Protein AF-A0A1I5TNF5-F1 (afdb_monomer_lite)

Secondary structure (DSSP, 8-state):
-EEEEEESTTTTTTTS-TT-SHHHHHHHHHHHHHS--EEEEE-S--HHHHHHHHHHHGGGGGG-SEEEEE-STTTT---S-GGGGT-TT--STTTTSSTTHHHHHHH--S---HHHHHHHHHHHHHHTTSS----HHHHHHHHHHHHHHHHHHHHHHHHS--HHHHHHHHHHHHHHHHHGGGGGGEEEEPPPP-SSHHHHHHHHHHHHHHHHHHHHTT-EEE-HHHHHHTTHHHHB-TTSSSB-HHHHHHHHHHHHHHEEEEE-TTT--EEEEE----------

InterPro domains:
  IPR036514 SGNH hydrolase superfamily [G3DSA:3.40.50.1110] (1-260)

Organism: NCBI:txid1079859

Radius of gyration: 19.42 Å; chains: 1; bounding box: 49×53×61 Å

Structure (mmCIF, N/CA/C/O backbone):
data_AF-A0A1I5TNF5-F1
#
_entry.id   AF-A0A1I5TNF5-F1
#
loop_
_atom_site.group_PDB
_atom_site.id
_atom_site.type_symbol
_atom_site.label_atom_id
_atom_site.label_alt_id
_atom_site.label_comp_id
_atom_site.label_asym_id
_atom_site.label_entity_id
_atom_site.label_seq_id
_atom_site.pdbx_PDB_ins_code
_atom_site.Cartn_x
_atom_site.Cartn_y
_atom_site.Cartn_z
_atom_site.occupancy
_atom_site.B_iso_or_equiv
_atom_site.auth_seq_id
_atom_site.auth_comp_id
_atom_site.auth_asym_id
_atom_site.auth_atom_id
_atom_site.pdbx_PDB_model_num
ATOM 1 N N . MET A 1 1 ? -18.543 -0.561 13.144 1.00 88.56 1 MET A N 1
ATOM 2 C CA . MET A 1 1 ? -17.094 -0.428 12.873 1.00 88.56 1 MET A CA 1
ATOM 3 C C . MET A 1 1 ? -16.834 0.520 11.709 1.00 88.56 1 MET A C 1
ATOM 5 O O . MET A 1 1 ? -17.628 0.542 10.772 1.00 88.56 1 MET A O 1
ATOM 9 N N . LYS A 1 2 ? -15.741 1.289 11.742 1.00 94.06 2 LYS A N 1
ATOM 10 C CA . LYS A 1 2 ? -15.316 2.193 10.671 1.00 94.06 2 LYS A CA 1
ATOM 11 C C . LYS A 1 2 ? -13.879 1.907 10.226 1.00 94.06 2 LYS A C 1
ATOM 13 O O . LYS A 1 2 ? -12.949 2.005 11.020 1.00 94.06 2 LYS A O 1
ATOM 18 N N . ILE A 1 3 ? -13.688 1.620 8.942 1.00 95.50 3 ILE A N 1
ATOM 19 C CA . ILE A 1 3 ? -12.388 1.300 8.343 1.00 95.50 3 ILE A CA 1
ATOM 20 C C . ILE A 1 3 ? -11.989 2.405 7.364 1.00 95.50 3 ILE A C 1
ATOM 22 O O . ILE A 1 3 ? -12.790 2.813 6.524 1.00 95.50 3 ILE A O 1
ATOM 26 N N . LEU A 1 4 ? -10.747 2.875 7.453 1.00 97.19 4 LEU A N 1
ATOM 27 C CA . LEU A 1 4 ? -10.123 3.743 6.456 1.00 97.19 4 LEU A CA 1
ATOM 28 C C . LEU A 1 4 ? -9.215 2.901 5.565 1.00 97.19 4 LEU A C 1
ATOM 30 O O . LEU A 1 4 ? -8.349 2.185 6.063 1.00 97.19 4 LEU A O 1
ATOM 34 N N . VAL A 1 5 ? -9.372 3.008 4.250 1.00 97.56 5 VAL A N 1
ATOM 35 C CA . VAL A 1 5 ? -8.517 2.301 3.290 1.00 97.56 5 VAL A CA 1
ATOM 36 C C . VAL A 1 5 ? -7.853 3.330 2.399 1.00 97.56 5 VAL A C 1
ATOM 38 O O . VAL A 1 5 ? -8.537 3.983 1.622 1.00 97.56 5 VAL A O 1
ATOM 41 N N . ILE A 1 6 ? -6.530 3.459 2.476 1.00 96.75 6 ILE A N 1
ATOM 42 C CA . ILE A 1 6 ? -5.760 4.309 1.564 1.00 96.75 6 ILE A CA 1
ATOM 43 C C . ILE A 1 6 ? -4.822 3.413 0.768 1.00 96.75 6 ILE A C 1
ATOM 45 O O . ILE A 1 6 ? -3.946 2.748 1.327 1.00 96.75 6 ILE A O 1
ATOM 49 N N . GLY A 1 7 ? -4.992 3.372 -0.549 1.00 94.38 7 GLY A N 1
ATOM 50 C CA . GLY A 1 7 ? -4.094 2.562 -1.355 1.00 94.38 7 GLY A CA 1
ATOM 51 C C . GLY A 1 7 ? -4.311 2.587 -2.854 1.00 94.38 7 GLY A C 1
ATOM 52 O O . GLY A 1 7 ? -5.092 3.370 -3.383 1.00 94.38 7 GLY A O 1
ATOM 53 N N . GLY A 1 8 ? -3.572 1.728 -3.545 1.00 88.94 8 GLY A N 1
ATOM 54 C CA . GLY A 1 8 ? -3.600 1.590 -4.994 1.00 88.94 8 GLY A CA 1
ATOM 55 C C . GLY A 1 8 ? -4.731 0.701 -5.514 1.00 88.94 8 GLY A C 1
ATOM 56 O O . GLY A 1 8 ? -5.698 0.375 -4.824 1.00 88.94 8 GLY A O 1
ATOM 57 N N . CYS A 1 9 ? -4.586 0.283 -6.771 1.00 88.25 9 CYS A N 1
ATOM 58 C CA . CYS A 1 9 ? -5.570 -0.509 -7.511 1.00 88.25 9 CYS A CA 1
ATOM 59 C C . CYS A 1 9 ? -5.933 -1.859 -6.872 1.00 88.25 9 CYS A C 1
ATOM 61 O O . CYS A 1 9 ? -7.050 -2.354 -7.021 1.00 88.25 9 CYS A O 1
ATOM 63 N N . HIS A 1 10 ? -5.019 -2.457 -6.113 1.00 92.62 10 HIS A N 1
ATOM 64 C CA . HIS A 1 10 ? -5.285 -3.714 -5.419 1.00 92.62 10 HIS A CA 1
ATOM 65 C C . HIS A 1 10 ? -6.226 -3.548 -4.220 1.00 92.62 10 HIS A C 1
ATOM 67 O O . HIS A 1 10 ? -6.939 -4.490 -3.883 1.00 92.62 10 HIS A O 1
ATOM 73 N N . SER A 1 11 ? -6.271 -2.381 -3.576 1.00 93.00 11 SER A N 1
ATOM 74 C CA . SER A 1 11 ? -7.125 -2.175 -2.397 1.00 93.00 11 SER A CA 1
ATOM 75 C C . SER A 1 11 ? -8.618 -2.258 -2.717 1.00 93.00 11 SER A C 1
ATOM 77 O O . SER A 1 11 ? -9.387 -2.738 -1.887 1.00 93.00 11 SER A O 1
ATOM 79 N N . TYR A 1 12 ? -9.029 -1.876 -3.931 1.00 89.75 12 TYR A N 1
ATOM 80 C CA . TYR A 1 12 ? -10.411 -2.050 -4.395 1.00 89.75 12 TYR A CA 1
ATOM 81 C C . TYR A 1 12 ? -10.636 -3.323 -5.228 1.00 89.75 12 TYR A C 1
ATOM 83 O O . TYR A 1 12 ? -11.764 -3.592 -5.629 1.00 89.75 12 TYR A O 1
ATOM 91 N N . GLY A 1 13 ? -9.596 -4.132 -5.464 1.00 90.88 13 GLY A N 1
ATOM 92 C CA . GLY A 1 13 ? -9.705 -5.381 -6.223 1.00 90.88 13 GLY A CA 1
ATOM 93 C C . GLY A 1 13 ? -9.843 -5.180 -7.734 1.00 90.88 13 GLY A C 1
ATOM 94 O O . GLY A 1 13 ? -10.712 -5.787 -8.354 1.00 90.88 13 GLY A O 1
ATOM 95 N N . TYR A 1 14 ? -9.002 -4.335 -8.339 1.00 88.12 14 TYR A N 1
ATOM 96 C CA . TYR A 1 14 ? -8.975 -4.160 -9.795 1.00 88.12 14 TYR A CA 1
ATOM 97 C C . TYR A 1 14 ? -8.858 -5.494 -10.555 1.00 88.12 14 TYR A C 1
ATOM 99 O O . TYR A 1 14 ? -7.992 -6.318 -10.256 1.00 88.12 14 TYR A O 1
ATOM 107 N N . GLY A 1 15 ? -9.695 -5.671 -11.583 1.00 85.62 15 GLY A N 1
ATOM 108 C CA . GLY A 1 15 ? -9.616 -6.801 -12.515 1.00 85.62 15 GLY A CA 1
ATOM 109 C C . GLY A 1 15 ? -10.083 -8.149 -11.954 1.00 85.62 15 GLY A C 1
ATOM 110 O O . GLY A 1 15 ? -9.835 -9.181 -12.577 1.00 85.62 15 GLY A O 1
ATOM 111 N N . ILE A 1 16 ? -10.752 -8.168 -10.796 1.00 89.56 16 ILE A N 1
ATOM 112 C CA . ILE A 1 16 ? -11.348 -9.373 -10.201 1.00 89.56 16 ILE A CA 1
ATOM 113 C C . ILE A 1 16 ? -12.812 -9.139 -9.822 1.00 89.56 16 ILE A C 1
ATOM 115 O O . ILE A 1 16 ? -13.266 -8.003 -9.713 1.00 89.56 16 ILE A O 1
ATOM 119 N N . ALA A 1 17 ? -13.562 -10.226 -9.634 1.00 90.06 17 ALA A N 1
ATOM 120 C CA . ALA A 1 17 ? -14.979 -10.138 -9.300 1.00 90.06 17 ALA A CA 1
ATOM 121 C C . ALA A 1 17 ? -15.209 -9.476 -7.929 1.00 90.06 17 ALA A C 1
ATOM 123 O O . ALA A 1 17 ? -14.408 -9.631 -6.998 1.00 90.06 17 ALA A O 1
ATOM 124 N N . ALA A 1 18 ? -16.343 -8.786 -7.791 1.00 89.31 18 ALA A N 1
ATOM 125 C CA . ALA A 1 18 ? -16.763 -8.187 -6.529 1.00 89.31 18 ALA A CA 1
ATOM 126 C C . ALA A 1 18 ? -16.805 -9.228 -5.392 1.00 89.31 18 ALA A C 1
ATOM 128 O O . ALA A 1 18 ? -17.125 -10.401 -5.588 1.00 89.31 18 ALA A O 1
ATOM 129 N N . GLY A 1 19 ? -16.422 -8.803 -4.191 1.00 91.00 19 GLY A N 1
ATOM 130 C CA . GLY A 1 19 ? -16.261 -9.654 -3.011 1.00 91.00 19 GLY A CA 1
ATOM 131 C C . GLY A 1 19 ? -14.960 -10.465 -2.977 1.00 91.00 19 GLY A C 1
ATOM 132 O O . GLY A 1 19 ? -14.669 -11.102 -1.962 1.00 91.00 19 GLY A O 1
ATOM 133 N N . GLN A 1 20 ? -14.155 -10.473 -4.048 1.00 94.12 20 GLN A N 1
ATOM 134 C CA . GLN A 1 20 ? -12.921 -11.265 -4.091 1.00 94.12 20 GLN A CA 1
ATOM 135 C C . GLN A 1 20 ? -11.663 -10.492 -3.681 1.00 94.12 20 GLN A C 1
ATOM 137 O O . GLN A 1 20 ? -10.646 -11.140 -3.408 1.00 94.12 20 GLN A O 1
ATOM 142 N N . GLY A 1 21 ? -11.723 -9.158 -3.609 1.00 95.44 21 GLY A N 1
ATOM 143 C CA . GLY A 1 21 ? -10.612 -8.316 -3.160 1.00 95.44 21 GLY A CA 1
ATOM 144 C C . GLY A 1 21 ? -10.256 -8.569 -1.698 1.00 95.44 21 GLY A C 1
ATOM 145 O O . GLY A 1 21 ? -11.122 -8.890 -0.888 1.00 95.44 21 GLY A O 1
ATOM 146 N N . PHE A 1 22 ? -8.978 -8.425 -1.339 1.00 97.06 22 PHE A N 1
ATOM 147 C CA . PHE A 1 22 ? -8.525 -8.744 0.022 1.00 97.06 22 PHE A CA 1
ATOM 148 C C . PHE A 1 22 ? -9.236 -7.866 1.063 1.00 97.06 22 PHE A C 1
ATOM 150 O O . PHE A 1 22 ? -9.721 -8.394 2.055 1.00 97.06 22 PHE A O 1
ATOM 157 N N . VAL A 1 23 ? -9.402 -6.564 0.791 1.00 96.88 23 VAL A N 1
ATOM 158 C CA . VAL A 1 23 ? -10.144 -5.650 1.674 1.00 96.88 23 VAL A CA 1
ATOM 159 C C . VAL A 1 23 ? -11.610 -6.058 1.785 1.00 96.88 23 VAL A C 1
ATOM 161 O O . VAL A 1 23 ? -12.126 -6.152 2.887 1.00 96.88 23 VAL A O 1
ATOM 164 N N . GLN A 1 24 ? -12.271 -6.366 0.667 1.00 95.56 24 GLN A N 1
ATOM 165 C CA . GLN A 1 24 ? -13.675 -6.801 0.671 1.00 95.56 24 GLN A CA 1
A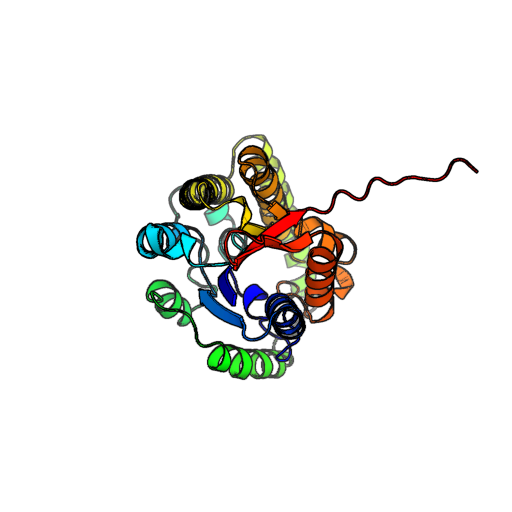TOM 166 C C . GLN A 1 24 ? -13.859 -8.088 1.485 1.00 95.56 24 GLN A C 1
ATOM 168 O O . GLN A 1 24 ? -14.828 -8.227 2.219 1.00 95.56 24 GLN A O 1
ATOM 173 N N . ARG A 1 25 ? -12.899 -9.020 1.417 1.00 96.75 25 ARG A N 1
ATOM 174 C CA . ARG A 1 25 ? -12.907 -10.237 2.240 1.00 96.75 25 ARG A CA 1
ATOM 175 C C . ARG A 1 25 ? -12.725 -9.940 3.729 1.00 96.75 25 ARG A C 1
ATOM 177 O O . ARG A 1 25 ? -13.407 -10.572 4.528 1.00 96.75 25 ARG A O 1
ATOM 184 N N . ILE A 1 26 ? -11.843 -9.001 4.088 1.00 95.69 26 ILE A N 1
ATOM 185 C CA . ILE A 1 26 ? -11.674 -8.531 5.475 1.00 95.69 26 ILE A CA 1
ATOM 186 C C . ILE A 1 26 ? -12.990 -7.932 5.974 1.00 95.69 26 ILE A C 1
ATOM 188 O O . ILE A 1 26 ? -13.496 -8.360 7.002 1.00 95.69 26 ILE A O 1
ATOM 192 N N . VAL A 1 27 ? -13.577 -7.008 5.211 1.00 94.75 27 VAL A N 1
ATOM 193 C CA . VAL A 1 27 ? -14.845 -6.343 5.548 1.00 94.75 27 VAL A CA 1
ATOM 194 C C . VAL A 1 27 ? -15.949 -7.374 5.750 1.00 94.75 27 VAL A C 1
ATOM 196 O O . VAL A 1 27 ? -16.508 -7.438 6.834 1.00 94.75 27 VAL A O 1
ATOM 199 N N . ASN A 1 28 ? -16.168 -8.273 4.787 1.00 94.94 28 ASN A N 1
ATOM 200 C CA . ASN A 1 28 ? -17.185 -9.323 4.894 1.00 94.94 28 ASN A CA 1
ATOM 201 C C . ASN A 1 28 ? -16.967 -10.257 6.099 1.00 94.94 28 ASN A C 1
ATOM 203 O O . ASN A 1 28 ? -17.917 -10.858 6.598 1.00 94.94 28 ASN A O 1
ATOM 207 N N . ARG A 1 29 ? -15.713 -10.466 6.523 1.00 94.19 29 ARG A N 1
ATOM 208 C CA . ARG A 1 29 ? -15.392 -11.278 7.703 1.00 94.19 29 ARG A CA 1
ATOM 209 C C . ARG A 1 29 ? -15.741 -10.527 8.983 1.00 94.19 29 ARG A C 1
ATOM 211 O O . ARG A 1 29 ? -16.450 -11.090 9.809 1.00 94.19 29 ARG A O 1
ATOM 218 N N . LEU A 1 30 ? -15.297 -9.278 9.096 1.00 92.00 30 LEU A N 1
ATOM 219 C CA . LEU A 1 30 ? -15.567 -8.413 10.242 1.00 92.00 30 LEU A CA 1
ATOM 220 C C . LEU A 1 30 ? -17.061 -8.102 10.370 1.00 92.00 30 LEU A C 1
ATOM 222 O O . LEU A 1 30 ? -17.575 -8.069 11.480 1.00 92.00 30 LEU A O 1
ATOM 226 N N . GLU A 1 31 ? -17.785 -7.970 9.257 1.00 93.38 31 GLU A N 1
ATOM 227 C CA . GLU A 1 31 ? -19.234 -7.761 9.280 1.00 93.38 31 GLU A CA 1
ATOM 228 C C . GLU A 1 31 ? -19.991 -8.921 9.919 1.00 93.38 31 GLU A C 1
ATOM 230 O O . GLU A 1 31 ? -20.953 -8.726 10.659 1.00 93.38 31 GLU A O 1
ATOM 235 N N . LYS A 1 32 ? -19.532 -10.147 9.656 1.00 93.00 32 LYS A N 1
ATOM 236 C CA . LYS A 1 32 ? -20.115 -11.354 10.248 1.00 93.00 32 LYS A CA 1
ATOM 237 C C . LYS A 1 32 ? -19.818 -11.488 11.738 1.00 93.00 32 LYS A C 1
ATOM 239 O O . LYS A 1 32 ? -20.576 -12.163 12.421 1.00 93.00 32 LYS A O 1
ATOM 244 N N . GLU A 1 33 ? -18.717 -10.914 12.216 1.00 90.31 33 GLU A N 1
ATOM 245 C CA . GLU A 1 33 ? -18.279 -11.043 13.612 1.00 90.31 33 GLU A CA 1
ATOM 246 C C . GLU A 1 33 ? -18.758 -9.896 14.499 1.00 90.31 33 GLU A C 1
ATOM 248 O O . GLU A 1 33 ? -19.190 -10.140 15.620 1.00 90.31 33 GLU A O 1
ATOM 253 N N . TYR A 1 34 ? -18.726 -8.664 13.990 1.00 88.50 34 TYR A N 1
ATOM 254 C CA . TYR A 1 34 ? -18.940 -7.441 14.773 1.00 88.50 34 TYR A CA 1
ATOM 255 C C . TYR A 1 34 ? -20.121 -6.597 14.259 1.00 88.50 34 TYR A C 1
ATOM 257 O O . TYR A 1 34 ? -20.355 -5.486 14.734 1.00 88.50 34 TYR A O 1
ATOM 265 N N . GLY A 1 35 ? -20.875 -7.085 13.268 1.00 89.69 35 GLY A N 1
ATOM 266 C CA . GLY A 1 35 ? -22.001 -6.360 12.679 1.00 89.69 35 GLY A CA 1
ATOM 267 C C . GLY A 1 35 ? -21.566 -5.277 11.687 1.00 89.69 35 GLY A C 1
ATOM 268 O O . GLY A 1 35 ? -20.568 -5.409 10.998 1.00 89.69 35 GLY A O 1
ATOM 269 N N . MET A 1 36 ? -22.325 -4.189 11.556 1.00 92.56 36 MET A N 1
ATOM 270 C CA . MET A 1 36 ? -22.146 -3.229 10.454 1.00 92.56 36 MET A CA 1
ATOM 271 C C . MET A 1 36 ? -20.725 -2.620 10.372 1.00 92.56 36 MET A C 1
ATOM 273 O O . MET A 1 36 ? -20.256 -1.951 11.305 1.00 92.56 36 MET A O 1
ATOM 277 N N . VAL A 1 37 ? -20.076 -2.762 9.208 1.00 92.75 37 VAL A N 1
ATOM 278 C CA . VAL A 1 37 ? -18.770 -2.163 8.889 1.00 92.75 37 VAL A CA 1
ATOM 279 C C . VAL A 1 37 ? -18.942 -1.078 7.826 1.00 92.75 37 VAL A C 1
ATOM 281 O O . VAL A 1 37 ? -19.365 -1.330 6.705 1.00 92.75 37 VAL A O 1
ATOM 284 N N . LYS A 1 38 ? -18.566 0.158 8.156 1.00 94.25 38 LYS A N 1
ATOM 285 C CA . LYS A 1 38 ? -18.467 1.262 7.198 1.00 94.25 38 LYS A CA 1
ATOM 286 C C . LYS A 1 38 ? -17.029 1.399 6.721 1.00 94.25 38 LYS A C 1
ATOM 288 O O . LYS A 1 38 ? -16.118 1.454 7.544 1.00 94.25 38 LYS A O 1
ATOM 293 N N . VAL A 1 39 ? -16.825 1.531 5.415 1.00 94.75 39 VAL A N 1
ATOM 294 C CA . VAL A 1 39 ? -15.488 1.672 4.831 1.00 94.75 39 VAL A CA 1
ATOM 295 C C . VAL A 1 39 ? -15.392 2.971 4.044 1.00 94.75 39 VAL A C 1
ATOM 297 O O . VAL A 1 39 ? -16.171 3.196 3.121 1.00 94.75 39 VAL A O 1
ATOM 300 N N . ASP A 1 40 ? -14.418 3.806 4.393 1.00 95.62 40 ASP A N 1
ATOM 301 C CA . ASP A 1 40 ? -14.0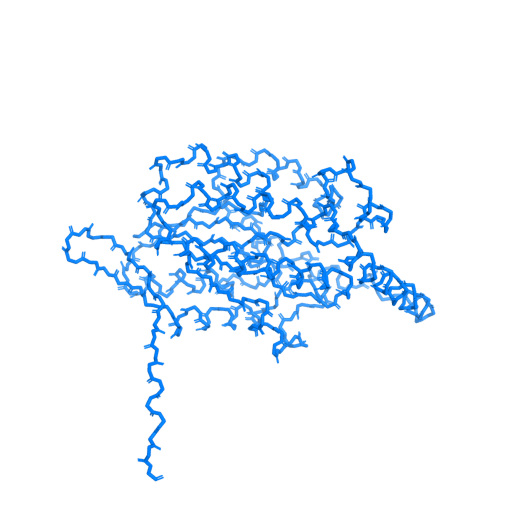67 5.002 3.634 1.00 95.62 40 ASP A CA 1
ATOM 302 C C . ASP A 1 40 ? -12.846 4.670 2.754 1.00 95.62 40 ASP A C 1
ATOM 304 O O . ASP A 1 40 ? -11.717 4.549 3.242 1.00 95.62 40 ASP A O 1
ATOM 308 N N . TYR A 1 41 ? -13.078 4.479 1.452 1.00 94.00 41 TYR A N 1
ATOM 309 C CA . TYR A 1 41 ? -12.036 4.156 0.474 1.00 94.00 41 TYR A CA 1
ATOM 310 C C . TYR A 1 41 ? -11.403 5.416 -0.116 1.00 94.00 41 TYR A C 1
ATOM 312 O O . TYR A 1 41 ? -12.084 6.222 -0.728 1.00 94.00 41 TYR A O 1
ATOM 320 N N . TYR A 1 42 ? -10.088 5.549 -0.028 1.00 93.75 42 TYR A N 1
ATOM 321 C CA . TYR A 1 42 ? -9.289 6.509 -0.785 1.00 93.75 42 TYR A CA 1
ATOM 322 C C . TYR A 1 42 ? -8.379 5.722 -1.721 1.00 93.75 42 TYR A C 1
ATOM 324 O O . TYR A 1 42 ? -7.229 5.411 -1.402 1.00 93.75 42 TYR A O 1
ATOM 332 N N . THR A 1 43 ? -8.957 5.290 -2.843 1.00 89.12 43 THR A N 1
ATOM 333 C CA . THR A 1 43 ? -8.303 4.407 -3.812 1.00 89.12 43 THR A CA 1
ATOM 334 C C . THR A 1 43 ? -8.801 4.687 -5.236 1.00 89.12 43 THR A C 1
ATOM 336 O O . THR A 1 43 ? -10.016 4.844 -5.398 1.00 89.12 43 THR A O 1
ATOM 339 N N . PRO A 1 44 ? -7.932 4.624 -6.266 1.00 86.25 44 PRO A N 1
ATOM 340 C CA . PRO A 1 44 ? -6.471 4.500 -6.179 1.00 86.25 44 PRO A CA 1
ATOM 341 C C . PRO A 1 44 ? -5.808 5.811 -5.708 1.00 86.25 44 PRO A C 1
ATOM 343 O O . PRO A 1 44 ? -6.233 6.890 -6.095 1.00 86.25 44 PRO A O 1
ATOM 346 N N . PHE A 1 45 ? -4.749 5.726 -4.899 1.00 86.75 45 PHE A N 1
ATOM 347 C CA . PHE A 1 45 ? -4.089 6.892 -4.295 1.00 86.75 45 PHE A CA 1
ATOM 348 C C . PHE A 1 45 ? -2.560 6.847 -4.411 1.00 86.75 45 PHE A C 1
ATOM 350 O O . PHE A 1 45 ? -1.950 5.776 -4.360 1.00 86.75 45 PHE A O 1
ATOM 357 N N . LYS A 1 46 ? -1.944 8.031 -4.538 1.00 89.50 46 LYS A N 1
ATOM 358 C CA . LYS A 1 46 ? -0.484 8.238 -4.574 1.00 89.50 46 LYS A CA 1
ATOM 359 C C . LYS A 1 46 ? 0.055 8.591 -3.185 1.00 89.50 46 LYS A C 1
ATOM 361 O O . LYS A 1 46 ? -0.667 9.133 -2.341 1.00 89.50 46 LYS A O 1
ATOM 366 N N . MET A 1 47 ? 1.341 8.343 -2.946 1.00 92.50 47 MET A N 1
ATOM 367 C CA . MET A 1 47 ? 1.967 8.608 -1.643 1.00 92.50 47 MET A CA 1
ATOM 368 C C . MET A 1 47 ? 1.958 10.096 -1.278 1.00 92.50 47 MET A C 1
ATOM 370 O O . MET A 1 47 ? 1.531 10.440 -0.180 1.00 92.50 47 MET A O 1
ATOM 374 N N . ALA A 1 48 ? 2.339 10.986 -2.201 1.00 90.25 48 ALA A N 1
ATOM 375 C CA . ALA A 1 48 ? 2.331 12.431 -1.941 1.00 90.25 48 ALA A CA 1
ATOM 376 C C . ALA A 1 48 ? 0.936 12.937 -1.555 1.00 90.25 48 ALA A C 1
ATOM 378 O O . ALA A 1 48 ? 0.780 13.703 -0.606 1.00 90.25 48 ALA A O 1
ATOM 379 N N . LYS A 1 49 ? -0.099 12.444 -2.238 1.00 90.06 49 LYS A N 1
ATOM 380 C CA . LYS A 1 49 ? -1.476 12.808 -1.922 1.00 90.06 49 LYS A CA 1
ATOM 381 C C . LYS A 1 49 ? -1.949 12.225 -0.592 1.00 90.06 49 LYS A C 1
ATOM 383 O O . LYS A 1 49 ? -2.721 12.862 0.115 1.00 90.06 49 LYS A O 1
ATOM 388 N N . THR A 1 50 ? -1.447 11.052 -0.210 1.00 93.69 50 THR A N 1
ATOM 389 C CA . THR A 1 50 ? -1.721 10.470 1.112 1.00 93.69 50 THR A CA 1
ATOM 390 C C . THR A 1 50 ? -1.239 11.390 2.235 1.00 93.69 50 THR A C 1
ATOM 392 O O . THR A 1 50 ? -1.954 11.559 3.217 1.00 93.69 50 THR A O 1
ATOM 395 N N . VAL A 1 51 ? -0.078 12.040 2.078 1.00 93.50 51 VAL A N 1
ATOM 396 C CA . VAL A 1 51 ? 0.410 13.038 3.049 1.00 93.50 51 VAL A CA 1
ATOM 397 C C . VAL A 1 51 ? -0.596 14.184 3.203 1.00 93.50 51 VAL A C 1
ATOM 399 O O . VAL A 1 51 ? -0.956 14.542 4.322 1.00 93.50 51 VAL A O 1
ATOM 402 N N . LEU A 1 52 ? -1.094 14.730 2.089 1.00 92.50 52 LEU A N 1
ATOM 403 C CA . LEU A 1 52 ? -2.081 15.817 2.106 1.00 92.50 52 LEU A CA 1
ATOM 404 C C . LEU A 1 52 ? -3.401 15.378 2.751 1.00 92.50 52 LEU A C 1
ATOM 406 O O . LEU A 1 52 ? -3.902 16.047 3.652 1.00 92.50 52 LEU A O 1
ATOM 410 N N . LEU A 1 53 ? -3.914 14.213 2.354 1.00 93.62 53 LEU A N 1
ATOM 411 C CA . LEU A 1 53 ? -5.144 13.645 2.896 1.00 93.62 53 LEU A CA 1
ATOM 412 C C . LEU A 1 53 ? -5.058 13.435 4.413 1.00 93.62 53 LEU A C 1
ATOM 414 O O . LEU A 1 53 ? -5.998 13.747 5.136 1.00 93.62 53 LEU A O 1
ATOM 418 N N . LEU A 1 54 ? -3.943 12.903 4.915 1.00 94.62 54 LEU A N 1
ATOM 419 C CA . LEU A 1 54 ? -3.784 12.649 6.347 1.00 94.62 54 LEU A CA 1
ATOM 420 C C . LEU A 1 54 ? -3.675 13.938 7.164 1.00 94.62 54 LEU A C 1
ATOM 422 O O . LEU A 1 54 ? -4.155 13.968 8.296 1.00 94.62 54 LEU A O 1
ATOM 426 N N . ASN A 1 55 ? -3.138 15.013 6.584 1.00 91.62 55 ASN A N 1
ATOM 427 C CA . ASN A 1 55 ? -3.188 16.335 7.207 1.00 91.62 55 ASN A CA 1
ATOM 428 C C . ASN A 1 55 ? -4.632 16.847 7.331 1.00 91.62 55 ASN A C 1
ATOM 430 O O . ASN A 1 55 ? -5.006 17.361 8.383 1.00 91.62 55 ASN A O 1
ATOM 434 N N . GLU A 1 56 ? -5.464 16.657 6.303 1.00 91.62 56 GLU A N 1
ATOM 435 C CA . GLU A 1 56 ? -6.888 17.028 6.339 1.00 91.62 56 GLU A CA 1
ATOM 436 C C . GLU A 1 56 ? -7.707 16.147 7.296 1.00 91.62 56 GLU A C 1
ATOM 438 O O . GLU A 1 56 ? -8.645 16.608 7.952 1.00 91.62 56 GLU A O 1
ATOM 443 N N . LEU A 1 57 ? -7.360 14.862 7.389 1.00 91.44 57 LEU A N 1
ATOM 444 C CA . LEU A 1 57 ? -8.057 13.888 8.222 1.00 91.44 57 LEU A CA 1
ATOM 445 C C . LEU A 1 57 ? -7.529 13.809 9.656 1.00 91.44 57 LEU A C 1
ATOM 447 O O . LEU A 1 57 ? -8.088 13.030 10.422 1.00 91.44 57 LEU A O 1
ATOM 451 N N . LYS A 1 58 ? -6.508 14.585 10.038 1.00 87.62 58 LYS A N 1
ATOM 452 C CA . LYS A 1 58 ? -5.715 14.399 11.267 1.00 87.62 58 LYS A CA 1
ATOM 453 C C . LYS A 1 58 ? -6.541 14.009 12.498 1.00 87.62 58 LYS A C 1
ATOM 455 O O . LYS A 1 58 ? -6.358 12.916 13.024 1.00 87.62 58 LYS A O 1
ATOM 460 N N . GLU A 1 59 ? -7.517 14.825 12.892 1.00 88.25 59 GLU A N 1
ATOM 461 C CA . GLU A 1 59 ? -8.370 14.533 14.058 1.00 88.25 59 GLU A CA 1
ATOM 462 C C . GLU A 1 59 ? -9.377 13.399 13.801 1.00 88.25 59 GLU A C 1
ATOM 464 O O . GLU A 1 59 ? -9.695 12.613 14.691 1.00 88.25 59 GLU A O 1
ATOM 469 N N . LYS A 1 60 ? -9.844 13.255 12.556 1.00 91.19 60 LYS A N 1
ATOM 470 C CA . LYS A 1 60 ? -10.784 12.202 12.145 1.00 91.19 60 LYS A CA 1
ATOM 471 C C . LYS A 1 60 ? -10.136 10.818 12.100 1.00 91.19 60 LYS A C 1
ATOM 473 O O . LYS A 1 60 ? -10.871 9.836 12.176 1.00 91.19 60 LYS A O 1
ATOM 478 N N . THR A 1 61 ? -8.806 10.715 11.986 1.00 93.19 61 THR A N 1
ATOM 479 C CA . THR A 1 61 ? -8.101 9.417 11.945 1.00 93.19 61 THR A CA 1
ATOM 480 C C . THR A 1 61 ? -8.372 8.572 13.192 1.00 93.19 61 THR A C 1
ATOM 482 O O . THR A 1 61 ? -8.486 7.354 13.095 1.00 93.19 61 THR A O 1
ATOM 485 N N . ARG A 1 62 ? -8.583 9.217 14.348 1.00 92.06 62 ARG A N 1
ATOM 486 C CA . ARG A 1 62 ? -8.894 8.560 15.628 1.00 92.06 62 ARG A CA 1
ATOM 487 C C . ARG A 1 62 ? -10.243 7.838 15.638 1.00 92.06 62 ARG A C 1
ATOM 489 O O . ARG A 1 62 ? -10.394 6.875 16.387 1.00 92.06 62 ARG A O 1
ATOM 496 N N . ASN A 1 63 ? -11.179 8.276 14.792 1.00 92.50 63 ASN A N 1
ATOM 497 C CA . ASN A 1 63 ? -12.537 7.732 14.691 1.00 92.50 63 ASN A CA 1
ATOM 498 C C . ASN A 1 63 ? -12.618 6.476 13.812 1.00 92.50 63 ASN A C 1
ATOM 500 O O . ASN A 1 63 ? -13.714 5.962 13.588 1.00 92.50 63 ASN A O 1
ATOM 504 N N . TYR A 1 64 ? -11.496 6.030 13.246 1.00 94.31 64 TYR A N 1
ATOM 505 C CA . TYR A 1 64 ? -11.423 4.735 12.590 1.00 94.31 64 TYR A CA 1
ATOM 506 C C . TYR A 1 64 ? -10.968 3.674 13.588 1.00 94.31 64 TYR A C 1
ATOM 508 O O . TYR A 1 64 ? -10.136 3.922 14.465 1.00 94.31 64 TYR A O 1
ATOM 516 N N . ASP A 1 65 ? -11.534 2.490 13.422 1.00 92.75 65 ASP A N 1
ATOM 517 C CA . ASP A 1 65 ? -11.207 1.279 14.167 1.00 92.75 65 ASP A CA 1
ATOM 518 C C . ASP A 1 65 ? -10.030 0.541 13.512 1.00 92.75 65 ASP A C 1
ATOM 520 O O . ASP A 1 65 ? -9.231 -0.105 14.177 1.00 92.75 65 ASP A O 1
ATOM 524 N N . LEU A 1 66 ? -9.891 0.687 12.191 1.00 94.88 66 LEU A N 1
ATOM 525 C CA . LEU A 1 66 ? -8.819 0.097 11.400 1.00 94.88 66 LEU A CA 1
ATOM 526 C C . LEU A 1 66 ? -8.426 1.028 10.255 1.00 94.88 66 LEU A C 1
ATOM 528 O O . LEU A 1 66 ? -9.285 1.579 9.563 1.00 94.88 66 LEU A O 1
ATOM 532 N N . ILE A 1 67 ? -7.124 1.163 10.021 1.00 96.69 67 ILE A N 1
ATOM 533 C CA . ILE A 1 67 ? -6.556 1.894 8.890 1.00 96.69 67 ILE A CA 1
ATOM 534 C C . ILE A 1 67 ? -5.703 0.922 8.070 1.00 96.69 67 ILE A C 1
ATOM 536 O O . ILE A 1 67 ? -4.692 0.414 8.547 1.00 96.69 67 ILE A O 1
ATOM 540 N N . LEU A 1 68 ? -6.095 0.665 6.823 1.00 97.69 68 LEU A N 1
ATOM 541 C CA . LEU A 1 68 ? -5.341 -0.162 5.881 1.00 97.69 68 LEU A CA 1
ATOM 542 C C . LEU A 1 68 ? -4.558 0.733 4.918 1.00 97.69 68 LEU A C 1
ATOM 544 O O . LEU A 1 68 ? -5.157 1.524 4.186 1.00 97.69 68 LEU A O 1
ATOM 548 N N . LEU A 1 69 ? -3.233 0.572 4.880 1.00 98.12 69 LEU A N 1
ATOM 549 C CA . LEU A 1 69 ? -2.351 1.301 3.966 1.00 98.12 69 LEU A CA 1
ATOM 550 C C . LEU A 1 69 ? -1.699 0.355 2.958 1.00 98.12 69 LEU A C 1
ATOM 552 O O . LEU A 1 69 ? -0.931 -0.528 3.334 1.00 98.12 69 LEU A O 1
ATOM 556 N N . GLN A 1 70 ? -1.951 0.579 1.667 1.00 97.00 70 GLN A N 1
ATOM 557 C CA . GLN A 1 70 ? -1.311 -0.154 0.570 1.00 97.00 70 GLN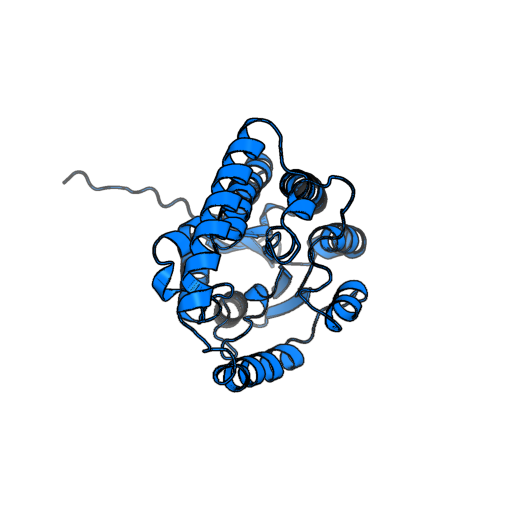 A CA 1
ATOM 558 C C . GLN A 1 70 ? -0.789 0.827 -0.482 1.00 97.00 70 GLN A C 1
ATOM 560 O O . GLN A 1 70 ? -1.493 1.223 -1.404 1.00 97.00 70 GLN A O 1
ATOM 565 N N . LEU A 1 71 ? 0.462 1.254 -0.335 1.00 95.69 71 LEU A N 1
ATOM 566 C CA . LEU A 1 71 ? 1.025 2.387 -1.079 1.00 95.69 71 LEU A CA 1
ATOM 567 C C . LEU A 1 71 ? 2.259 1.984 -1.899 1.00 95.69 71 LEU A C 1
ATOM 569 O O . LEU A 1 71 ? 2.628 0.811 -1.955 1.00 95.69 71 LEU A O 1
ATOM 573 N N . GLY A 1 72 ? 2.867 2.939 -2.607 1.00 92.12 72 GLY A N 1
ATOM 574 C CA . GLY A 1 72 ? 4.157 2.778 -3.293 1.00 92.12 72 GLY A CA 1
ATOM 575 C C . GLY A 1 72 ? 4.113 2.041 -4.634 1.00 92.12 72 GLY A C 1
ATOM 576 O O . GLY A 1 72 ? 5.094 2.043 -5.372 1.00 92.12 72 GLY A O 1
ATOM 577 N N . HIS A 1 73 ? 2.992 1.412 -4.996 1.00 90.44 73 HIS A N 1
ATOM 578 C CA . HIS A 1 73 ? 2.882 0.639 -6.240 1.00 90.44 73 HIS A CA 1
ATOM 579 C C . HIS A 1 73 ? 3.030 1.503 -7.483 1.00 90.44 73 HIS A C 1
ATOM 581 O O . HIS A 1 73 ? 3.620 1.053 -8.467 1.00 90.44 73 HIS A O 1
ATOM 587 N N . PHE A 1 74 ? 2.469 2.710 -7.429 1.00 87.31 74 PHE A N 1
ATOM 588 C CA . PHE A 1 74 ? 2.508 3.662 -8.520 1.00 87.31 74 PHE A CA 1
ATOM 589 C C . PHE A 1 74 ? 3.906 4.254 -8.656 1.00 87.31 74 PHE A C 1
ATOM 591 O O . PHE A 1 74 ? 4.470 4.238 -9.738 1.00 87.31 74 PHE A O 1
ATOM 598 N N . GLU A 1 75 ? 4.511 4.695 -7.560 1.00 88.88 75 GLU A N 1
ATOM 599 C CA . GLU A 1 75 ? 5.832 5.325 -7.537 1.00 88.88 75 GLU A CA 1
ATOM 600 C C . GLU A 1 75 ? 6.938 4.354 -7.987 1.00 88.88 75 GLU A C 1
ATOM 602 O O . GLU A 1 75 ? 7.868 4.731 -8.707 1.00 88.88 75 GLU A O 1
ATOM 607 N N . LEU A 1 76 ? 6.804 3.077 -7.615 1.00 90.31 76 LEU A N 1
ATOM 608 C CA . LEU A 1 76 ? 7.775 2.009 -7.880 1.00 90.31 76 LEU A CA 1
ATOM 609 C C . LEU A 1 76 ? 7.493 1.224 -9.173 1.00 90.31 76 LEU A C 1
ATOM 611 O O . LEU A 1 76 ? 8.076 0.162 -9.394 1.00 90.31 76 LEU A O 1
ATOM 615 N N . LEU A 1 77 ? 6.604 1.720 -10.034 1.00 86.00 77 LEU A N 1
ATOM 616 C CA . LEU A 1 77 ? 6.364 1.160 -11.365 1.00 86.00 77 LEU A CA 1
ATOM 617 C C . LEU A 1 77 ? 7.275 1.830 -12.397 1.00 86.00 77 LEU A C 1
ATOM 619 O O . LEU A 1 77 ? 7.331 3.052 -12.458 1.00 86.00 77 LEU A O 1
ATOM 623 N N . GLN A 1 78 ? 7.928 1.071 -13.271 1.00 80.06 78 GLN A N 1
ATOM 624 C CA . GLN A 1 78 ? 8.662 1.636 -14.401 1.00 80.06 78 GLN A CA 1
ATOM 625 C C . GLN A 1 78 ? 7.783 1.697 -15.656 1.00 80.06 78 GLN A C 1
ATOM 627 O O . GLN A 1 78 ? 7.906 0.860 -16.547 1.00 80.06 78 GLN A O 1
ATOM 632 N N . ALA A 1 79 ? 6.900 2.696 -15.738 1.00 70.69 79 ALA A N 1
ATOM 633 C CA . ALA A 1 79 ? 6.121 2.957 -16.954 1.00 70.69 79 ALA A CA 1
ATOM 634 C C . ALA A 1 79 ? 6.768 4.017 -17.866 1.00 70.69 79 ALA A C 1
ATOM 636 O O . ALA A 1 79 ? 6.502 4.055 -19.068 1.00 70.69 79 ALA A O 1
ATOM 637 N N . ASP A 1 80 ? 7.640 4.854 -17.304 1.00 69.50 80 ASP A N 1
ATOM 638 C CA . ASP A 1 80 ? 8.318 5.930 -18.023 1.00 69.50 80 ASP A CA 1
ATOM 639 C C . ASP A 1 80 ? 9.606 5.458 -18.735 1.00 69.50 80 ASP A C 1
ATOM 641 O O . ASP A 1 80 ? 9.998 4.286 -18.717 1.00 69.50 80 ASP A O 1
ATOM 645 N N . SER A 1 81 ? 10.317 6.389 -19.378 1.00 72.25 81 SER A N 1
ATOM 646 C CA . SER A 1 81 ? 11.625 6.111 -19.987 1.00 72.25 81 SER A CA 1
ATOM 647 C C . SER A 1 81 ? 12.678 5.719 -18.936 1.00 72.25 81 SER A C 1
ATOM 649 O O . SER A 1 81 ? 12.654 6.201 -17.811 1.00 72.25 81 SER A O 1
ATOM 651 N N . PHE A 1 82 ? 13.677 4.905 -19.287 1.00 74.50 82 PHE A N 1
ATOM 652 C CA . PHE A 1 82 ? 14.733 4.530 -18.329 1.00 74.50 82 PHE A CA 1
ATOM 653 C C . PHE A 1 82 ? 15.489 5.746 -17.756 1.00 74.50 82 PHE A C 1
ATOM 655 O O . PHE A 1 82 ? 15.892 5.744 -16.599 1.00 74.50 82 PHE A O 1
ATOM 662 N N . LYS A 1 83 ? 15.626 6.828 -18.534 1.00 75.88 83 LYS A N 1
ATOM 663 C CA . LYS A 1 83 ? 16.279 8.070 -18.089 1.00 75.88 83 LYS A CA 1
ATOM 664 C C . LYS A 1 83 ? 15.558 8.726 -16.906 1.00 75.88 83 LYS A C 1
ATOM 666 O O . LYS A 1 83 ? 16.215 9.313 -16.051 1.00 75.88 83 LYS A O 1
ATOM 671 N N . SER A 1 84 ? 14.233 8.599 -16.813 1.00 74.88 84 SER A N 1
ATOM 672 C CA . SER A 1 84 ? 13.469 9.188 -15.705 1.00 74.88 84 SER A CA 1
ATOM 673 C C . SER A 1 84 ? 13.637 8.442 -14.381 1.00 74.88 84 SER A C 1
ATOM 675 O O . SER A 1 84 ? 13.175 8.936 -13.360 1.00 74.88 84 SER A O 1
ATOM 677 N N . LEU A 1 85 ? 14.282 7.270 -14.370 1.00 71.44 85 LEU A N 1
ATOM 678 C CA . LEU A 1 85 ? 14.657 6.588 -13.126 1.00 71.44 85 LEU A CA 1
ATOM 679 C C . LEU A 1 85 ? 15.818 7.265 -12.408 1.00 71.44 85 LEU A C 1
ATOM 681 O O . LEU A 1 85 ? 15.944 7.131 -11.197 1.00 71.44 85 LEU A O 1
ATOM 685 N N . ILE A 1 86 ? 16.663 7.961 -13.167 1.00 74.50 86 ILE A N 1
ATOM 686 C CA . ILE A 1 86 ? 17.919 8.547 -12.690 1.00 74.50 86 ILE A CA 1
ATOM 687 C C . ILE A 1 86 ? 17.799 10.079 -12.629 1.00 74.50 86 ILE A C 1
ATOM 689 O O . ILE A 1 86 ? 18.495 10.736 -11.862 1.00 74.50 86 ILE A O 1
ATOM 693 N N . ALA A 1 87 ? 16.885 10.669 -13.405 1.00 70.25 87 ALA A N 1
ATOM 694 C CA . ALA A 1 87 ? 16.633 12.104 -13.380 1.00 70.25 87 ALA A CA 1
ATOM 695 C C . ALA A 1 87 ? 15.969 12.536 -12.057 1.00 70.25 87 ALA A C 1
ATOM 697 O O . ALA A 1 87 ? 14.787 12.292 -11.831 1.00 70.25 87 ALA A O 1
ATOM 698 N N . SER A 1 88 ? 16.720 13.247 -11.215 1.00 58.16 88 SER A N 1
ATOM 699 C CA . SER A 1 88 ? 16.297 13.723 -9.886 1.00 58.16 88 SER A CA 1
ATOM 700 C C . SER A 1 88 ? 15.214 14.811 -9.889 1.00 58.16 88 SER A C 1
ATOM 702 O O . SER A 1 88 ? 14.666 15.133 -8.837 1.00 58.16 88 SER A O 1
ATOM 704 N N . LYS A 1 89 ? 14.900 15.399 -11.052 1.00 58.84 89 LYS A N 1
ATOM 705 C CA . LYS A 1 89 ? 13.967 16.534 -11.162 1.00 58.84 89 LYS A CA 1
ATOM 706 C C . LYS A 1 89 ? 12.496 16.137 -11.303 1.00 58.84 89 LYS A C 1
ATOM 708 O O . LYS A 1 89 ? 11.636 16.957 -10.997 1.00 58.84 89 LYS A O 1
ATOM 713 N N . ASN A 1 90 ? 12.188 14.910 -11.724 1.00 56.50 90 ASN A N 1
ATOM 714 C CA . ASN A 1 90 ? 10.798 14.464 -11.812 1.00 56.50 90 ASN A CA 1
ATOM 715 C C . ASN A 1 90 ? 10.368 13.908 -10.459 1.00 56.50 90 ASN A C 1
ATOM 717 O O . ASN A 1 90 ? 10.783 12.820 -10.088 1.00 56.50 90 ASN A O 1
ATOM 721 N N . ARG A 1 91 ? 9.542 14.660 -9.728 1.00 59.59 91 ARG A N 1
ATOM 722 C CA . ARG A 1 91 ? 8.813 14.147 -8.553 1.00 59.59 91 ARG A CA 1
ATOM 723 C C . ARG A 1 91 ? 7.441 13.579 -8.916 1.00 59.59 91 ARG A C 1
ATOM 725 O O . ARG A 1 91 ? 6.790 12.981 -8.070 1.00 59.59 91 ARG A O 1
ATOM 732 N N . ASP A 1 92 ? 7.035 13.761 -10.168 1.00 62.03 92 ASP A N 1
ATOM 733 C CA . ASP A 1 92 ? 5.732 13.369 -10.682 1.00 62.03 92 ASP A CA 1
ATOM 734 C C . ASP A 1 92 ? 5.903 12.167 -11.619 1.00 62.03 92 ASP A C 1
ATOM 736 O O . ASP A 1 92 ? 6.051 12.274 -12.839 1.00 62.03 92 ASP A O 1
ATOM 740 N N . PHE A 1 93 ? 6.067 11.003 -10.998 1.00 67.94 93 PHE A N 1
ATOM 741 C CA . PHE A 1 93 ? 6.350 9.755 -11.697 1.00 67.94 93 PHE A CA 1
ATOM 742 C 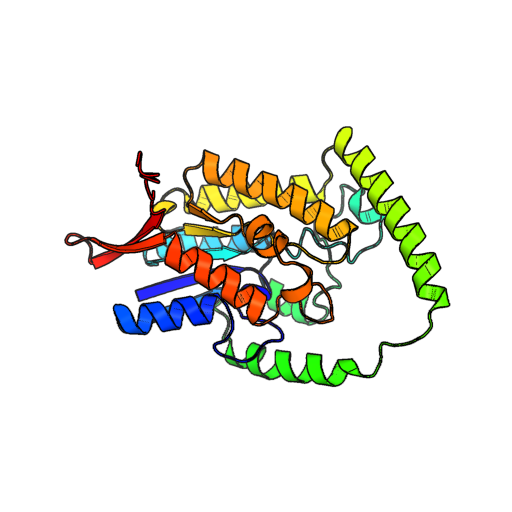C . PHE A 1 93 ? 5.087 9.220 -12.374 1.00 67.94 93 PHE A C 1
ATOM 744 O O . PHE A 1 93 ? 4.002 9.334 -11.821 1.00 67.94 93 PHE A O 1
ATOM 751 N N . ASN A 1 94 ? 5.225 8.567 -13.531 1.00 63.06 94 ASN A N 1
ATOM 752 C CA . ASN A 1 94 ? 4.175 7.743 -14.133 1.00 63.06 94 ASN A CA 1
ATOM 753 C C . ASN A 1 94 ? 2.831 8.449 -14.427 1.00 63.06 94 ASN A C 1
ATOM 755 O O . ASN A 1 94 ? 1.807 7.772 -14.503 1.00 63.06 94 ASN A O 1
ATOM 759 N N . GLN A 1 95 ? 2.817 9.763 -14.694 1.00 60.59 95 GLN A N 1
ATOM 760 C CA . GLN A 1 95 ? 1.620 10.554 -15.074 1.00 60.59 95 GLN A CA 1
ATOM 761 C C . GLN A 1 95 ? 0.826 10.016 -16.290 1.00 60.59 95 GLN A C 1
ATOM 763 O O . GLN A 1 95 ? -0.198 10.567 -16.672 1.00 60.59 95 GLN A O 1
ATOM 768 N N . ARG A 1 96 ? 1.333 8.990 -16.984 1.00 59.47 96 ARG A N 1
ATOM 769 C CA . ARG A 1 96 ? 0.677 8.363 -18.143 1.00 59.47 96 ARG A CA 1
ATOM 770 C C . ARG A 1 96 ? -0.011 7.042 -17.809 1.00 59.47 96 ARG A C 1
ATOM 772 O O . ARG A 1 96 ? -0.620 6.451 -18.696 1.00 59.47 96 ARG A O 1
ATOM 779 N N . VAL A 1 97 ? 0.130 6.541 -16.581 1.00 58.47 97 VAL A N 1
ATOM 780 C CA . VAL A 1 97 ? -0.367 5.210 -16.203 1.00 58.47 97 VAL A CA 1
ATOM 781 C C . VAL A 1 97 ? -1.875 5.216 -15.975 1.00 58.47 97 VAL A C 1
ATOM 783 O O . VAL A 1 97 ? -2.516 4.228 -16.329 1.00 58.47 97 VAL A O 1
ATOM 786 N N . TYR A 1 98 ? -2.452 6.312 -15.470 1.00 54.56 98 TYR A N 1
ATOM 787 C CA . TYR A 1 98 ? -3.903 6.426 -15.297 1.00 54.56 98 TYR A CA 1
ATOM 788 C C . TYR A 1 98 ? -4.580 7.292 -16.368 1.00 54.56 98 TYR A C 1
ATOM 790 O O . TYR A 1 98 ? -5.801 7.240 -16.515 1.00 54.56 98 TYR A O 1
ATOM 798 N N . GLY A 1 99 ? -3.816 8.011 -17.195 1.00 62.00 99 GLY A N 1
ATOM 799 C CA . GLY A 1 99 ? -4.363 8.731 -18.345 1.00 62.00 99 GLY A CA 1
ATOM 800 C C . GLY A 1 99 ? -5.343 9.814 -17.894 1.00 62.00 99 GLY A C 1
ATOM 801 O O . GLY A 1 99 ? -4.983 10.673 -17.099 1.00 62.00 99 GLY A O 1
ATOM 802 N N . THR A 1 100 ? -6.592 9.778 -18.364 1.00 54.28 100 THR A N 1
ATOM 803 C CA . THR A 1 100 ? -7.634 10.733 -17.935 1.00 54.28 100 THR A CA 1
ATOM 804 C C . THR A 1 100 ? -8.003 10.597 -16.456 1.00 54.28 100 THR A C 1
ATOM 806 O O . THR A 1 100 ? -8.370 11.589 -15.835 1.00 54.28 100 THR A O 1
ATOM 809 N N . TYR A 1 101 ? -7.838 9.407 -15.866 1.00 58.97 101 TYR A N 1
ATOM 810 C CA . TYR A 1 101 ? -8.110 9.176 -14.445 1.00 58.97 101 TYR A CA 1
ATOM 811 C C . TYR A 1 101 ? -7.072 9.822 -13.524 1.00 58.97 101 TYR A C 1
ATOM 813 O O . TYR A 1 101 ? -7.351 9.983 -12.341 1.00 58.97 101 TYR A O 1
ATOM 821 N N . ASP A 1 102 ? -5.895 10.228 -14.024 1.00 62.66 102 ASP A N 1
ATOM 822 C CA . ASP A 1 102 ? -4.929 10.950 -13.188 1.00 62.66 102 ASP A CA 1
ATOM 823 C C . ASP A 1 102 ? -5.554 12.244 -12.640 1.00 62.66 102 ASP A C 1
ATOM 825 O O . ASP A 1 102 ? -5.406 12.523 -11.458 1.00 62.66 102 ASP A O 1
ATOM 829 N N . GLN A 1 103 ? -6.345 12.979 -13.432 1.00 62.34 103 GLN A N 1
ATOM 830 C CA . GLN A 1 103 ? -7.017 14.197 -12.955 1.00 62.34 103 GLN A CA 1
ATOM 831 C C . GLN A 1 103 ? -8.056 13.907 -11.864 1.00 62.34 103 GLN A C 1
ATOM 833 O O . GLN A 1 103 ? -8.143 14.642 -10.884 1.00 62.34 103 GLN A O 1
ATOM 838 N N . GLU A 1 104 ? -8.815 12.819 -11.996 1.00 65.19 104 GLU A N 1
ATOM 839 C CA . GLU A 1 104 ? -9.789 12.402 -10.982 1.00 65.19 104 GLU A CA 1
ATOM 840 C C . GLU A 1 104 ? -9.092 11.979 -9.682 1.00 65.19 104 GLU A C 1
ATOM 842 O O . GLU A 1 104 ? -9.499 12.396 -8.597 1.00 65.19 104 GLU A O 1
ATOM 847 N N . ILE A 1 105 ? -7.987 11.232 -9.789 1.00 68.00 105 ILE A N 1
ATOM 848 C CA . ILE A 1 105 ? -7.146 10.847 -8.649 1.00 68.00 105 ILE A CA 1
ATOM 849 C C . ILE A 1 105 ? -6.551 12.089 -7.982 1.00 68.00 105 ILE A C 1
ATOM 851 O O . ILE A 1 105 ? -6.552 12.166 -6.754 1.00 68.00 105 ILE A O 1
ATOM 855 N N . GLU A 1 106 ? -6.091 13.083 -8.749 1.00 68.12 106 GLU A N 1
ATOM 856 C CA . GLU A 1 106 ? -5.546 14.344 -8.224 1.00 68.12 106 GLU A CA 1
ATOM 857 C C . GLU A 1 106 ? -6.619 15.234 -7.573 1.00 68.12 106 GLU A C 1
ATOM 859 O O . GLU A 1 106 ? -6.319 15.937 -6.609 1.00 68.12 106 GLU A O 1
ATOM 864 N N . LEU A 1 107 ? -7.889 15.137 -7.977 1.00 67.81 107 LEU A N 1
ATOM 865 C CA . LEU A 1 107 ? -9.006 15.907 -7.400 1.00 67.81 107 LEU A CA 1
ATOM 866 C C . LEU A 1 107 ? -9.780 15.167 -6.296 1.00 67.81 107 LEU A C 1
ATOM 868 O O . LEU A 1 107 ? -10.603 15.762 -5.599 1.00 67.81 107 LEU A O 1
ATOM 872 N N . GLN A 1 108 ? -9.520 13.872 -6.102 1.00 72.88 108 GLN A N 1
ATOM 873 C CA . GLN A 1 108 ? -10.205 13.068 -5.096 1.00 72.88 108 GLN A CA 1
ATOM 874 C C . GLN A 1 108 ? -9.921 13.536 -3.655 1.00 72.88 108 GLN A C 1
ATOM 876 O O . GLN A 1 108 ? -8.878 13.211 -3.091 1.00 72.88 108 GLN A O 1
ATOM 881 N N . ASN A 1 109 ? -10.888 14.211 -3.031 1.00 77.94 109 ASN A N 1
ATOM 882 C CA . ASN A 1 109 ? -10.819 14.627 -1.618 1.00 77.94 109 ASN A CA 1
ATOM 883 C C . ASN A 1 109 ? -11.924 13.974 -0.759 1.00 77.94 109 ASN A C 1
ATOM 885 O O . ASN A 1 109 ? -12.082 14.266 0.425 1.00 77.94 109 ASN A O 1
ATOM 889 N N . LYS A 1 110 ? -12.713 13.074 -1.357 1.00 84.06 110 LYS A N 1
ATOM 890 C CA . LYS A 1 110 ? -13.804 12.333 -0.710 1.00 84.06 110 LYS A CA 1
ATOM 891 C C . LYS A 1 110 ? -13.610 10.823 -0.898 1.00 84.06 110 LYS A C 1
ATOM 893 O O . LYS A 1 110 ? -12.923 10.429 -1.847 1.00 84.06 110 LYS A O 1
ATOM 898 N N . PRO A 1 111 ? -14.211 9.991 -0.028 1.00 86.38 111 PRO A N 1
ATOM 899 C CA . PRO A 1 111 ? -14.196 8.549 -0.217 1.00 86.38 111 PRO A CA 1
ATOM 900 C C . PRO A 1 111 ? -14.771 8.148 -1.584 1.00 86.38 111 PRO A C 1
ATOM 902 O O . PRO A 1 111 ? -15.781 8.701 -2.020 1.00 86.38 111 PRO A O 1
ATOM 905 N N . THR A 1 112 ? -14.115 7.204 -2.251 1.00 84.00 112 THR A N 1
ATOM 906 C CA . THR A 1 112 ? -14.517 6.611 -3.525 1.00 84.00 112 THR A CA 1
ATOM 907 C C . THR A 1 112 ? -15.724 5.697 -3.337 1.00 84.00 112 THR A C 1
ATOM 909 O O . THR A 1 112 ? -15.704 4.822 -2.470 1.00 84.00 112 THR A O 1
ATOM 912 N N . ASP A 1 113 ? -16.725 5.812 -4.211 1.00 82.88 113 ASP A N 1
ATOM 913 C CA . ASP A 1 113 ? -17.723 4.757 -4.385 1.00 82.88 113 ASP A CA 1
ATOM 914 C C . ASP A 1 113 ? -17.153 3.642 -5.277 1.00 82.88 113 ASP A C 1
ATOM 916 O O . ASP A 1 113 ? -16.870 3.838 -6.463 1.00 82.88 113 ASP A O 1
ATOM 920 N N . LEU A 1 114 ? -16.961 2.455 -4.699 1.00 80.81 114 LEU A N 1
ATOM 921 C CA . LEU A 1 114 ? -16.364 1.324 -5.405 1.00 80.81 114 LEU A CA 1
ATOM 922 C C . LEU A 1 114 ? -17.258 0.727 -6.494 1.00 80.81 114 LEU A C 1
ATOM 924 O O . LEU A 1 114 ? -16.731 0.025 -7.360 1.00 80.81 114 LEU A O 1
ATOM 928 N N . THR A 1 115 ? -18.571 0.982 -6.489 1.00 73.38 115 THR A N 1
ATOM 929 C CA . THR A 1 115 ? -19.465 0.428 -7.522 1.00 73.38 115 THR A CA 1
ATOM 930 C C . THR A 1 115 ? -19.021 0.837 -8.925 1.00 73.38 115 THR A C 1
ATOM 932 O O . THR A 1 115 ? -19.002 0.003 -9.830 1.00 73.38 115 THR A O 1
ATOM 935 N N . GLN A 1 116 ? -18.538 2.067 -9.104 1.00 67.06 116 GLN A N 1
ATOM 936 C CA . GLN A 1 116 ? -18.055 2.551 -10.399 1.00 67.06 116 GLN A CA 1
ATOM 937 C C . GLN A 1 116 ? -16.817 1.779 -10.895 1.00 67.06 116 GLN A C 1
ATOM 939 O O . GLN A 1 116 ? -16.747 1.397 -12.064 1.00 67.06 116 GLN A O 1
ATOM 944 N N . PHE A 1 117 ? -15.872 1.468 -10.002 1.00 67.38 117 PHE A N 1
ATOM 945 C CA . PHE A 1 117 ? -14.621 0.781 -10.348 1.00 67.38 117 PHE A CA 1
ATOM 946 C C . PHE A 1 117 ? -14.794 -0.727 -10.546 1.00 67.38 117 PHE A C 1
ATOM 948 O O . PHE A 1 117 ? -14.162 -1.312 -11.428 1.00 67.38 117 PHE A O 1
ATOM 955 N N . LEU A 1 118 ? -15.661 -1.361 -9.752 1.00 67.81 118 LEU A N 1
ATOM 956 C CA . LEU A 1 118 ? -15.926 -2.799 -9.841 1.00 67.81 118 LEU A CA 1
ATOM 957 C C . LEU A 1 118 ? -16.672 -3.169 -11.125 1.00 67.81 118 LEU A C 1
ATOM 959 O O . LEU A 1 118 ? -16.401 -4.220 -11.703 1.00 67.81 118 LEU A O 1
ATOM 963 N N . THR A 1 119 ? -17.552 -2.288 -11.601 1.00 60.00 119 THR A N 1
ATOM 964 C CA . THR A 1 119 ? -18.323 -2.517 -12.831 1.00 60.00 119 THR A CA 1
ATOM 965 C C . THR A 1 119 ? -17.459 -2.318 -14.083 1.00 60.00 119 THR A C 1
ATOM 967 O O . THR A 1 119 ? -17.557 -3.081 -15.034 1.00 60.00 119 THR A O 1
ATOM 970 N N . GLN A 1 120 ? -16.542 -1.342 -14.079 1.00 56.00 120 GLN A N 1
ATOM 971 C CA . GLN A 1 120 ? -15.700 -1.030 -15.245 1.00 56.00 120 GLN A CA 1
ATOM 972 C C . GLN A 1 120 ? -14.423 -1.887 -15.342 1.00 56.00 120 GLN A C 1
ATOM 974 O O . GLN A 1 120 ? -13.926 -2.149 -16.441 1.00 56.00 120 GLN A O 1
ATOM 979 N N . GLY A 1 121 ? -13.870 -2.326 -14.205 1.00 51.84 121 GLY A N 1
ATOM 980 C CA . GLY A 1 121 ? -12.597 -3.051 -14.147 1.00 51.84 121 GLY A CA 1
ATOM 981 C C . GLY A 1 121 ? -12.651 -4.484 -14.685 1.00 51.84 121 GLY A C 1
ATOM 982 O O . GLY A 1 121 ? -11.635 -4.980 -15.167 1.00 51.84 121 GLY A O 1
ATOM 983 N N . PHE A 1 122 ? -13.809 -5.150 -14.640 1.00 49.00 122 PHE A N 1
ATOM 984 C CA . PHE A 1 122 ? -13.957 -6.511 -15.168 1.00 49.00 122 PHE A CA 1
ATOM 985 C C . PHE A 1 122 ? -14.104 -6.518 -16.701 1.00 49.00 122 PHE A C 1
ATOM 987 O O . PHE A 1 122 ? -13.392 -7.256 -17.387 1.00 49.00 122 PHE A O 1
ATOM 994 N N . ASP A 1 123 ? -14.931 -5.622 -17.248 1.00 45.06 123 ASP A N 1
ATOM 995 C CA . ASP A 1 123 ? -15.265 -5.592 -18.680 1.00 45.06 123 ASP A CA 1
ATOM 996 C C . ASP A 1 123 ? -14.141 -5.029 -19.569 1.00 45.06 123 ASP A C 1
ATOM 998 O O . ASP A 1 123 ? -13.975 -5.431 -20.724 1.00 45.06 123 ASP A O 1
ATOM 1002 N N . GLN A 1 124 ? -13.292 -4.134 -19.049 1.00 46.72 124 GLN A N 1
ATOM 1003 C CA . GLN A 1 124 ? -12.137 -3.634 -19.810 1.00 46.72 124 GLN A CA 1
ATOM 1004 C C . GLN A 1 124 ? -10.958 -4.616 -19.851 1.00 46.72 124 GLN A C 1
ATOM 1006 O O . GLN A 1 124 ? -10.186 -4.614 -20.815 1.00 46.72 124 GLN A O 1
ATOM 1011 N N . VAL A 1 125 ? -10.800 -5.455 -18.823 1.00 48.62 125 VAL A N 1
ATOM 1012 C CA . VAL A 1 125 ? -9.757 -6.493 -18.783 1.00 48.62 125 VAL A CA 1
ATOM 1013 C C . VAL A 1 125 ? -10.149 -7.677 -19.673 1.00 48.62 125 VAL A C 1
ATOM 1015 O O . VAL A 1 125 ? -9.286 -8.236 -20.352 1.00 48.62 125 VAL A O 1
ATOM 1018 N N . SER A 1 126 ? -11.441 -8.018 -19.743 1.00 41.19 126 SER A N 1
ATOM 1019 C CA . SER A 1 126 ? -11.955 -9.068 -20.632 1.00 41.19 126 SER A CA 1
ATOM 1020 C C . SER A 1 126 ? -11.954 -8.666 -22.116 1.00 41.19 126 SER A C 1
ATOM 1022 O O . SER A 1 126 ? -11.679 -9.515 -22.958 1.00 41.19 126 SER A O 1
ATOM 1024 N N . SER A 1 127 ? -12.167 -7.386 -22.448 1.00 35.44 127 SER A N 1
ATOM 1025 C CA . SER A 1 127 ? -12.199 -6.891 -23.840 1.00 35.44 127 SER A CA 1
ATOM 1026 C C . SER A 1 127 ? -10.829 -6.497 -24.420 1.00 35.44 127 SER A C 1
ATOM 1028 O O . SER A 1 127 ? -10.597 -6.646 -25.617 1.00 35.44 127 SER A O 1
ATOM 1030 N N . LYS A 1 128 ? -9.850 -6.066 -23.604 1.00 37.34 128 LYS A N 1
ATOM 1031 C CA . LYS A 1 128 ? -8.459 -5.832 -24.074 1.00 37.34 128 LYS A CA 1
ATOM 1032 C C . LYS A 1 128 ? -7.647 -7.120 -24.288 1.00 37.34 128 LYS A C 1
ATOM 1034 O O . LYS A 1 128 ? -6.489 -7.041 -24.709 1.00 37.34 128 LYS A O 1
ATOM 1039 N N . ARG A 1 129 ? -8.251 -8.282 -24.018 1.00 37.22 129 ARG A N 1
ATOM 1040 C CA . ARG A 1 129 ? -7.669 -9.632 -24.092 1.00 37.22 129 ARG A CA 1
ATOM 1041 C C . ARG A 1 129 ? -7.326 -10.080 -25.520 1.00 37.22 129 ARG A C 1
ATOM 1043 O O . ARG A 1 129 ? -6.440 -10.907 -25.691 1.00 37.22 129 ARG A O 1
ATOM 1050 N N . GLU A 1 130 ? -7.940 -9.478 -26.540 1.00 32.12 130 GLU A N 1
ATOM 1051 C CA . GLU A 1 130 ? -7.758 -9.890 -27.943 1.00 32.12 130 GLU A CA 1
ATOM 1052 C C . GLU A 1 130 ? -6.635 -9.161 -28.703 1.00 32.12 130 GLU A C 1
ATOM 1054 O O . GLU A 1 130 ? -6.055 -9.720 -29.628 1.00 32.12 130 GLU A O 1
ATOM 1059 N N . ASN A 1 131 ? -6.231 -7.949 -28.302 1.00 29.00 131 ASN A N 1
ATOM 1060 C CA . ASN A 1 131 ? -5.453 -7.073 -29.200 1.00 29.00 131 ASN A CA 1
ATOM 1061 C C . ASN A 1 131 ? -3.948 -6.928 -28.905 1.00 29.00 131 ASN A C 1
ATOM 1063 O O . ASN A 1 131 ? -3.296 -6.050 -29.472 1.00 29.00 131 ASN A O 1
ATOM 1067 N N . ARG A 1 132 ? -3.344 -7.755 -28.038 1.00 33.12 132 ARG A N 1
ATOM 1068 C CA . ARG A 1 132 ? -1.909 -7.607 -27.683 1.00 33.12 132 ARG A CA 1
ATOM 1069 C C . ARG A 1 132 ? -1.011 -8.830 -27.881 1.00 33.12 132 ARG A C 1
ATOM 1071 O O . ARG A 1 132 ? 0.119 -8.841 -27.393 1.00 33.12 132 ARG A O 1
ATOM 1078 N N . PHE A 1 133 ? -1.440 -9.805 -28.680 1.00 35.22 133 PHE A N 1
ATOM 1079 C CA . PHE A 1 133 ? -0.584 -10.903 -29.142 1.00 35.22 133 PHE A CA 1
ATOM 1080 C C . PHE A 1 133 ? -0.058 -10.643 -30.563 1.00 35.22 133 PHE A C 1
ATOM 1082 O O . PHE A 1 133 ? -0.560 -11.186 -31.538 1.00 35.22 133 PHE A O 1
ATOM 1089 N N . THR A 1 134 ? 0.993 -9.825 -30.700 1.00 34.78 134 THR A N 1
ATOM 1090 C CA . THR A 1 134 ? 1.754 -9.742 -31.961 1.00 34.78 134 THR A CA 1
ATOM 1091 C C . THR A 1 134 ? 3.272 -9.879 -31.769 1.00 34.78 134 THR A C 1
ATOM 1093 O O . THR A 1 134 ? 3.953 -9.045 -31.175 1.00 34.78 134 THR A O 1
ATOM 1096 N N . SER A 1 135 ? 3.802 -10.933 -32.402 1.00 37.34 135 SER A N 1
ATOM 1097 C CA . SER A 1 135 ? 5.185 -11.175 -32.863 1.00 37.34 135 SER A CA 1
ATOM 1098 C C . SER A 1 135 ? 6.293 -11.520 -31.838 1.00 37.34 135 SER A C 1
ATOM 1100 O O . SER A 1 135 ? 6.812 -10.688 -31.092 1.00 37.34 135 SER A O 1
ATOM 1102 N N . GLY A 1 136 ? 6.758 -12.777 -31.887 1.00 34.97 136 GLY A N 1
ATOM 1103 C CA . GLY A 1 136 ? 7.830 -13.336 -31.044 1.00 34.97 136 GLY A CA 1
ATOM 1104 C C . GLY A 1 136 ? 9.219 -12.695 -31.207 1.00 34.97 136 GLY A C 1
ATOM 1105 O O . GLY A 1 136 ? 10.027 -12.751 -30.282 1.00 34.97 136 GLY A O 1
ATOM 1106 N N . LEU A 1 137 ? 9.480 -11.996 -32.317 1.00 32.28 137 LEU A N 1
ATOM 1107 C CA . LEU A 1 137 ? 10.760 -11.322 -32.592 1.00 32.28 137 LEU A CA 1
ATOM 1108 C C . LEU A 1 137 ? 10.959 -10.014 -31.796 1.00 32.28 137 LEU A C 1
ATOM 1110 O O . LEU A 1 137 ? 12.081 -9.712 -31.386 1.00 32.28 137 LEU A O 1
ATOM 1114 N N . LYS A 1 138 ? 9.888 -9.270 -31.471 1.00 41.19 138 LYS A N 1
ATOM 1115 C CA . LYS A 1 138 ? 9.969 -8.100 -30.565 1.00 41.19 138 LYS A CA 1
ATOM 1116 C C . LYS A 1 138 ? 10.195 -8.511 -29.103 1.00 41.19 138 LYS A C 1
ATOM 1118 O O . LYS A 1 138 ? 10.830 -7.780 -28.343 1.00 41.19 138 LYS A O 1
ATOM 1123 N N . LYS A 1 139 ? 9.746 -9.713 -28.725 1.00 48.09 139 LYS A N 1
ATOM 1124 C CA . LYS A 1 139 ? 9.836 -10.254 -27.359 1.00 48.09 139 LYS A CA 1
ATOM 1125 C C . LYS A 1 139 ? 11.276 -10.607 -26.955 1.00 48.09 139 LYS A C 1
ATOM 1127 O O . LYS A 1 139 ? 11.628 -10.442 -25.791 1.00 48.09 139 LYS A O 1
ATOM 1132 N N . MET A 1 140 ? 12.126 -11.042 -27.894 1.00 45.59 140 MET A N 1
ATOM 1133 C CA . MET A 1 140 ? 13.541 -11.348 -27.612 1.00 45.59 140 MET A CA 1
ATOM 1134 C C . MET A 1 140 ? 14.408 -10.092 -27.455 1.00 45.59 140 MET A C 1
ATOM 1136 O O . MET A 1 140 ? 15.152 -10.000 -26.481 1.00 45.59 140 MET A O 1
ATOM 1140 N N . ARG A 1 141 ? 14.271 -9.090 -28.339 1.00 49.00 141 ARG A N 1
ATOM 1141 C CA . ARG A 1 141 ? 14.984 -7.803 -28.193 1.00 49.00 141 ARG A CA 1
ATOM 1142 C C . ARG A 1 141 ? 14.576 -7.052 -26.919 1.00 49.00 141 ARG A C 1
ATOM 1144 O O . ARG A 1 141 ? 15.438 -6.481 -26.258 1.00 49.00 141 ARG A O 1
ATOM 1151 N N . GLY A 1 142 ? 13.296 -7.107 -26.538 1.00 59.75 142 GLY A N 1
ATOM 1152 C CA . GLY A 1 142 ? 12.807 -6.526 -25.281 1.00 59.75 142 GLY A CA 1
ATOM 1153 C C . GLY A 1 142 ? 13.450 -7.150 -24.036 1.00 59.75 142 GLY A C 1
ATOM 1154 O O . GLY A 1 142 ? 13.951 -6.427 -23.181 1.00 59.75 142 GLY A O 1
ATOM 1155 N N . LYS A 1 143 ? 13.545 -8.487 -23.976 1.00 63.09 143 LYS A N 1
ATOM 1156 C CA . LYS A 1 143 ? 14.139 -9.204 -22.831 1.00 63.09 143 LYS A CA 1
ATOM 1157 C C . LYS A 1 143 ? 15.603 -8.833 -22.573 1.00 63.09 143 LYS A C 1
ATOM 1159 O O . LYS A 1 143 ? 15.987 -8.681 -21.415 1.00 63.09 143 LYS A O 1
ATOM 1164 N N . SER A 1 144 ? 16.411 -8.681 -23.623 1.00 67.81 144 SER A N 1
ATOM 1165 C CA . SER A 1 144 ? 17.826 -8.300 -23.487 1.00 67.81 144 SER A CA 1
ATOM 1166 C C . SER A 1 144 ? 17.996 -6.854 -23.019 1.00 67.81 144 SER A C 1
ATOM 1168 O O . SER A 1 144 ? 18.855 -6.566 -22.188 1.00 67.81 144 SER A O 1
ATOM 1170 N N . ILE A 1 145 ? 17.144 -5.946 -23.503 1.00 73.81 145 ILE A N 1
ATOM 1171 C CA . ILE A 1 145 ? 17.133 -4.548 -23.058 1.00 73.81 145 ILE A CA 1
ATOM 1172 C C . ILE A 1 145 ? 16.715 -4.458 -21.586 1.00 73.81 145 ILE A C 1
ATOM 1174 O O . ILE A 1 145 ? 17.331 -3.718 -20.823 1.00 73.81 145 ILE A O 1
ATOM 1178 N N . ASP A 1 146 ? 15.716 -5.228 -21.158 1.00 71.81 146 ASP A N 1
ATOM 1179 C CA . ASP A 1 146 ? 15.262 -5.217 -19.764 1.00 71.81 146 ASP A CA 1
ATOM 1180 C C . ASP A 1 146 ? 16.278 -5.863 -18.809 1.00 71.81 146 ASP A C 1
ATOM 1182 O O . ASP A 1 146 ? 16.452 -5.396 -17.684 1.00 71.81 146 ASP A O 1
ATOM 1186 N N . LEU A 1 147 ? 17.022 -6.880 -19.263 1.00 80.44 147 LEU A N 1
ATOM 1187 C CA . LEU A 1 147 ? 18.199 -7.399 -18.553 1.00 80.44 147 LEU A CA 1
ATOM 1188 C C . LEU A 1 147 ? 19.250 -6.308 -18.333 1.00 80.44 147 LEU A C 1
ATOM 1190 O O . LEU A 1 147 ? 19.705 -6.121 -17.207 1.00 80.44 147 LEU A O 1
ATOM 1194 N N . LEU A 1 148 ? 19.600 -5.568 -19.387 1.00 81.44 148 LEU A N 1
ATOM 1195 C CA . LEU A 1 148 ? 20.584 -4.492 -19.307 1.00 81.44 148 LEU A CA 1
ATOM 1196 C C . LEU A 1 148 ? 20.120 -3.370 -18.368 1.00 81.44 148 LEU A C 1
ATOM 1198 O O . LEU A 1 148 ? 20.875 -2.959 -17.490 1.00 81.44 148 LEU A O 1
ATOM 1202 N N . LYS A 1 149 ? 18.869 -2.913 -18.505 1.00 79.94 149 LYS A N 1
ATOM 1203 C CA . LYS A 1 149 ? 18.263 -1.909 -17.614 1.00 79.94 149 LYS A CA 1
ATOM 1204 C C . LYS A 1 149 ? 18.321 -2.346 -16.155 1.00 79.94 149 LYS A C 1
ATOM 1206 O O . LYS A 1 149 ? 18.709 -1.560 -15.296 1.00 79.94 149 LYS A O 1
ATOM 1211 N N . PHE A 1 150 ? 17.941 -3.591 -15.875 1.00 83.31 150 PHE A N 1
ATOM 1212 C CA . PHE A 1 150 ? 17.987 -4.148 -14.528 1.00 83.31 150 PHE A CA 1
ATOM 1213 C C . PHE A 1 150 ? 19.414 -4.177 -13.973 1.00 83.31 150 PHE A C 1
ATOM 1215 O O . PHE A 1 150 ? 19.628 -3.721 -12.853 1.00 83.31 150 PHE A O 1
ATOM 1222 N N . SER A 1 151 ? 20.391 -4.649 -14.753 1.00 83.75 151 SER A N 1
ATOM 1223 C CA . SER A 1 151 ? 21.796 -4.665 -14.334 1.00 83.75 151 SER A CA 1
ATOM 1224 C C . SER A 1 151 ? 22.315 -3.259 -14.038 1.00 83.75 151 SER A C 1
ATOM 1226 O O . SER A 1 151 ? 22.910 -3.047 -12.986 1.00 83.75 151 SER A O 1
ATOM 1228 N N . ILE A 1 152 ? 22.032 -2.283 -14.909 1.00 84.06 152 ILE A N 1
ATOM 1229 C CA . ILE A 1 152 ? 22.426 -0.883 -14.697 1.00 84.06 152 ILE A CA 1
ATOM 1230 C C . ILE A 1 152 ? 21.783 -0.332 -13.423 1.00 84.06 152 ILE A C 1
ATOM 1232 O O . ILE A 1 152 ? 22.484 0.251 -12.605 1.00 84.06 152 ILE A O 1
ATOM 1236 N N . LEU A 1 153 ? 20.478 -0.534 -13.214 1.00 84.31 153 LEU A N 1
ATOM 1237 C CA . LEU A 1 153 ? 19.798 -0.044 -12.009 1.00 84.31 153 LEU A CA 1
ATOM 1238 C C . LEU A 1 153 ? 20.339 -0.667 -10.739 1.00 84.31 153 LEU A C 1
ATOM 1240 O O . LEU A 1 153 ? 20.539 0.044 -9.761 1.00 84.31 153 LEU A O 1
ATOM 1244 N N . LYS A 1 154 ? 20.575 -1.979 -10.751 1.00 85.44 154 LYS A N 1
ATOM 1245 C CA . LYS A 1 154 ? 21.130 -2.683 -9.601 1.00 85.44 154 LYS A CA 1
ATOM 1246 C C . LYS A 1 154 ? 22.500 -2.114 -9.246 1.00 85.44 154 LYS A C 1
ATOM 1248 O O . LYS A 1 154 ? 22.735 -1.831 -8.081 1.00 85.44 154 LYS A O 1
ATOM 1253 N N . THR A 1 155 ? 23.363 -1.906 -10.241 1.00 85.44 155 THR A N 1
ATOM 1254 C CA . THR A 1 155 ? 24.682 -1.300 -10.040 1.00 85.44 155 THR A CA 1
ATOM 1255 C C . THR A 1 155 ? 24.569 0.142 -9.554 1.00 85.44 155 THR A C 1
ATOM 1257 O O . THR A 1 155 ? 25.199 0.486 -8.565 1.00 85.44 155 THR A O 1
ATOM 1260 N N . LEU A 1 156 ? 23.737 0.978 -10.182 1.00 83.88 156 LEU A N 1
ATOM 1261 C CA . LEU A 1 156 ? 23.535 2.367 -9.754 1.00 83.88 156 LEU A CA 1
ATOM 1262 C C . LEU A 1 156 ? 23.035 2.448 -8.312 1.00 83.88 156 LEU A C 1
ATOM 1264 O O . LEU A 1 156 ? 23.575 3.228 -7.541 1.00 83.88 156 LEU A O 1
ATOM 1268 N N . ASN A 1 157 ? 22.079 1.600 -7.929 1.00 84.12 157 ASN A N 1
ATOM 1269 C CA . ASN A 1 157 ? 21.533 1.566 -6.573 1.00 84.12 157 ASN A CA 1
ATOM 1270 C C . ASN A 1 157 ? 22.568 1.169 -5.503 1.00 84.12 157 ASN A C 1
ATOM 1272 O O . ASN A 1 157 ? 22.345 1.428 -4.327 1.00 84.12 157 ASN A O 1
ATOM 1276 N N . LEU A 1 158 ? 23.690 0.542 -5.883 1.00 84.69 158 LEU A N 1
ATOM 1277 C CA . LEU A 1 158 ? 24.804 0.284 -4.960 1.00 84.69 158 LEU A CA 1
ATOM 1278 C C . LEU A 1 158 ? 25.628 1.545 -4.672 1.00 84.69 158 LEU A C 1
ATOM 1280 O O . LEU A 1 158 ? 26.213 1.647 -3.600 1.00 84.69 158 LEU A O 1
ATOM 1284 N N . PHE A 1 159 ? 25.690 2.485 -5.619 1.00 82.44 159 PHE A N 1
ATOM 1285 C CA . PHE A 1 159 ? 26.502 3.701 -5.508 1.00 82.44 159 PHE A CA 1
ATOM 1286 C C . PHE A 1 159 ? 25.683 4.945 -5.145 1.00 82.44 159 PHE A C 1
ATOM 1288 O O . PHE A 1 159 ? 26.231 5.896 -4.595 1.00 82.44 159 PHE A O 1
ATOM 1295 N N . MET A 1 160 ? 24.384 4.960 -5.455 1.00 83.88 160 MET A N 1
ATOM 1296 C CA . MET A 1 160 ? 23.479 6.071 -5.169 1.00 83.88 160 MET A CA 1
ATOM 1297 C C . MET A 1 160 ? 22.046 5.584 -4.933 1.00 83.88 160 MET A C 1
ATOM 1299 O O . MET A 1 160 ? 21.539 4.749 -5.679 1.00 83.88 160 MET A O 1
ATOM 1303 N N . GLU A 1 161 ? 21.355 6.149 -3.941 1.00 83.44 161 GLU A N 1
ATOM 1304 C CA . GLU A 1 161 ? 19.920 5.898 -3.769 1.00 83.44 161 GLU A CA 1
ATOM 1305 C C . GLU A 1 161 ? 19.150 6.533 -4.938 1.00 83.44 161 GLU A C 1
ATOM 1307 O O . GLU A 1 161 ? 19.324 7.711 -5.267 1.00 83.44 161 GLU A O 1
ATOM 1312 N N . LEU A 1 162 ? 18.311 5.743 -5.610 1.00 87.88 162 LEU A N 1
ATOM 1313 C CA . LEU A 1 162 ? 17.544 6.227 -6.756 1.00 87.88 162 LEU A CA 1
ATOM 1314 C C . LEU A 1 162 ? 16.495 7.267 -6.307 1.00 87.88 162 LEU A C 1
ATOM 1316 O O . LEU A 1 162 ? 15.817 7.038 -5.302 1.00 87.88 162 LEU A O 1
ATOM 1320 N N . PRO A 1 163 ? 16.241 8.345 -7.078 1.00 87.06 163 PRO A N 1
ATOM 1321 C CA . PRO A 1 163 ? 15.271 9.385 -6.712 1.00 87.06 163 PRO A CA 1
ATOM 1322 C C . PRO A 1 163 ? 13.874 8.869 -6.337 1.00 87.06 163 PRO A C 1
ATOM 1324 O O . PRO A 1 163 ? 13.234 9.404 -5.436 1.00 87.06 163 PRO A O 1
ATOM 1327 N N . ARG A 1 164 ? 13.394 7.804 -6.994 1.00 87.06 164 ARG A N 1
ATOM 1328 C CA . ARG A 1 164 ? 12.105 7.166 -6.665 1.00 87.06 164 ARG A CA 1
ATOM 1329 C C . ARG A 1 164 ? 12.115 6.472 -5.305 1.00 87.06 164 ARG A C 1
ATOM 1331 O O . ARG A 1 164 ? 11.129 6.542 -4.581 1.00 87.06 164 ARG A O 1
ATOM 1338 N N . ILE A 1 165 ? 13.221 5.819 -4.963 1.00 91.56 165 ILE A N 1
ATOM 1339 C CA . ILE A 1 165 ? 13.408 5.140 -3.677 1.00 91.56 165 ILE A CA 1
ATOM 1340 C C . ILE A 1 165 ? 13.460 6.188 -2.559 1.00 91.56 165 ILE A C 1
ATOM 1342 O O . ILE A 1 165 ? 12.703 6.091 -1.593 1.00 91.56 165 ILE A O 1
ATOM 1346 N N . GLN A 1 166 ? 14.222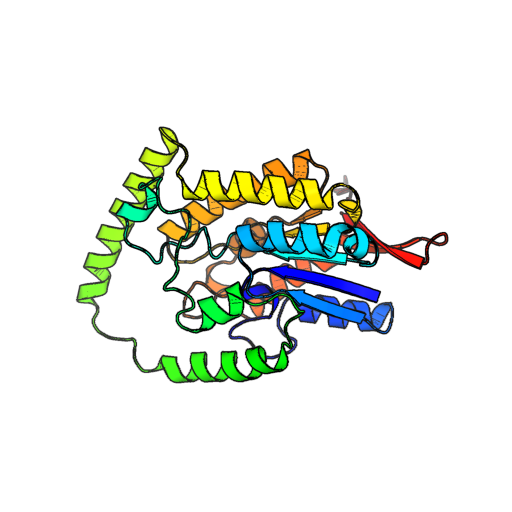 7.265 -2.769 1.00 91.44 166 GLN A N 1
ATOM 1347 C CA . GLN A 1 166 ? 14.261 8.410 -1.861 1.00 91.44 166 GLN A CA 1
ATOM 1348 C C . GLN A 1 166 ? 12.874 9.057 -1.686 1.00 91.44 166 GLN A C 1
ATOM 1350 O O . GLN A 1 166 ? 12.453 9.342 -0.566 1.00 91.44 166 GLN A O 1
ATOM 1355 N N . PHE A 1 167 ? 12.131 9.259 -2.780 1.00 91.50 167 PHE A N 1
ATOM 1356 C CA . PHE A 1 167 ? 10.772 9.803 -2.736 1.00 91.50 167 PHE A CA 1
ATOM 1357 C C . PHE A 1 167 ? 9.833 8.934 -1.896 1.00 91.50 167 PHE A C 1
ATOM 1359 O O . PHE A 1 167 ? 9.081 9.463 -1.075 1.00 91.50 167 PHE A O 1
ATOM 1366 N N . VAL A 1 168 ? 9.885 7.611 -2.079 1.00 94.75 168 VAL A N 1
ATOM 1367 C CA . VAL A 1 168 ? 9.089 6.664 -1.290 1.00 94.75 168 VAL A CA 1
ATOM 1368 C C . VAL A 1 168 ? 9.455 6.752 0.187 1.00 94.75 168 VAL A C 1
ATOM 1370 O O . VAL A 1 168 ? 8.551 6.858 1.009 1.00 94.75 168 VAL A O 1
ATOM 1373 N N . ARG A 1 169 ? 10.747 6.783 0.532 1.00 95.75 169 ARG A N 1
ATOM 1374 C CA . ARG A 1 169 ? 11.204 6.906 1.925 1.00 95.75 169 ARG A CA 1
ATOM 1375 C C . ARG A 1 169 ? 10.700 8.186 2.591 1.00 95.75 169 ARG A C 1
ATOM 1377 O O . ARG A 1 169 ? 10.128 8.122 3.678 1.00 95.75 169 ARG A O 1
ATOM 1384 N N . ILE A 1 170 ? 10.860 9.332 1.926 1.00 95.44 170 ILE A N 1
ATOM 1385 C CA . ILE A 1 170 ? 10.403 10.633 2.438 1.00 95.44 170 ILE A CA 1
ATOM 1386 C C . ILE A 1 170 ? 8.888 10.627 2.658 1.00 95.44 170 ILE A C 1
ATOM 1388 O O . ILE A 1 170 ? 8.426 10.933 3.754 1.00 95.44 170 ILE A O 1
ATOM 1392 N N . ASN A 1 171 ? 8.103 10.258 1.642 1.00 96.31 171 ASN A N 1
ATOM 1393 C CA . ASN A 1 171 ? 6.647 10.299 1.767 1.00 96.31 171 ASN A CA 1
ATOM 1394 C C . ASN A 1 171 ? 6.132 9.258 2.761 1.00 96.31 171 ASN A C 1
ATOM 1396 O O . ASN A 1 171 ? 5.227 9.569 3.526 1.00 96.31 171 ASN A O 1
ATOM 1400 N N . LEU A 1 172 ? 6.714 8.054 2.799 1.00 98.06 172 LEU A N 1
ATOM 1401 C CA . LEU A 1 172 ? 6.336 7.056 3.797 1.00 98.06 172 LEU A CA 1
ATOM 1402 C C . LEU A 1 172 ? 6.576 7.589 5.207 1.00 98.06 172 LEU A C 1
ATOM 1404 O O . LEU A 1 172 ? 5.703 7.460 6.054 1.00 98.06 172 LEU A O 1
ATOM 1408 N N . THR A 1 173 ? 7.726 8.221 5.439 1.00 97.69 173 THR A N 1
ATOM 1409 C CA . THR A 1 173 ? 8.063 8.805 6.740 1.00 97.69 173 THR A CA 1
ATOM 1410 C C . THR A 1 173 ? 7.005 9.817 7.169 1.00 97.69 173 THR A C 1
ATOM 1412 O O . THR A 1 173 ? 6.425 9.666 8.237 1.00 97.69 173 THR A O 1
ATOM 1415 N N . LEU A 1 174 ? 6.656 10.769 6.298 1.00 97.38 174 LEU A N 1
ATOM 1416 C CA . LEU A 1 174 ? 5.620 11.772 6.575 1.00 97.38 174 LEU A CA 1
ATOM 1417 C C . LEU A 1 174 ? 4.243 11.145 6.856 1.00 97.38 174 LEU A C 1
ATOM 1419 O O . LEU A 1 174 ? 3.518 11.599 7.743 1.00 97.38 174 LEU A O 1
ATOM 1423 N N . ILE A 1 175 ? 3.882 10.093 6.118 1.00 97.88 175 ILE A N 1
ATOM 1424 C CA . ILE A 1 175 ? 2.629 9.348 6.307 1.00 97.88 175 ILE A CA 1
ATOM 1425 C C . ILE A 1 175 ? 2.606 8.664 7.676 1.00 97.88 175 ILE A C 1
ATOM 1427 O O . ILE A 1 175 ? 1.627 8.793 8.411 1.00 97.88 175 ILE A O 1
ATOM 1431 N N . LEU A 1 176 ? 3.677 7.952 8.029 1.00 98.06 176 LEU A N 1
ATOM 1432 C CA . LEU A 1 176 ? 3.776 7.240 9.301 1.00 98.06 176 LEU A CA 1
ATOM 1433 C C . LEU A 1 176 ? 3.835 8.211 10.481 1.00 98.06 176 LEU A C 1
ATOM 1435 O O . LEU A 1 176 ? 3.157 7.989 11.480 1.00 98.06 176 LEU A O 1
ATOM 1439 N N . ASP A 1 177 ? 4.559 9.321 10.357 1.00 97.25 177 ASP A N 1
ATOM 1440 C CA . ASP A 1 177 ? 4.610 10.353 11.394 1.00 97.25 177 ASP A CA 1
ATOM 1441 C C . ASP A 1 177 ? 3.213 10.961 11.633 1.00 97.25 177 ASP A C 1
ATOM 1443 O O . ASP A 1 177 ? 2.802 11.156 12.779 1.00 97.25 177 ASP A O 1
ATOM 1447 N N . SER A 1 178 ? 2.426 11.160 10.567 1.00 97.06 178 SER A N 1
ATOM 1448 C CA . SER A 1 178 ? 1.039 11.650 10.660 1.00 97.06 178 SER A CA 1
ATOM 1449 C C . SER A 1 178 ? 0.092 10.669 11.363 1.00 97.06 178 SER A C 1
ATOM 1451 O O . SER A 1 178 ? -0.897 11.088 11.964 1.00 97.06 178 SER A O 1
ATOM 1453 N N . LEU A 1 179 ? 0.389 9.368 11.309 1.00 97.25 179 LEU A N 1
ATOM 1454 C CA . LEU A 1 179 ? -0.428 8.296 11.888 1.00 97.25 179 LEU A CA 1
ATOM 1455 C C . LEU A 1 179 ? 0.119 7.752 13.212 1.00 97.25 179 LEU A C 1
ATOM 1457 O O . LEU A 1 179 ? -0.486 6.860 13.801 1.00 97.25 179 LEU A O 1
ATOM 1461 N N . TYR A 1 180 ? 1.235 8.282 13.712 1.00 96.38 180 TYR A N 1
ATOM 1462 C CA . TYR A 1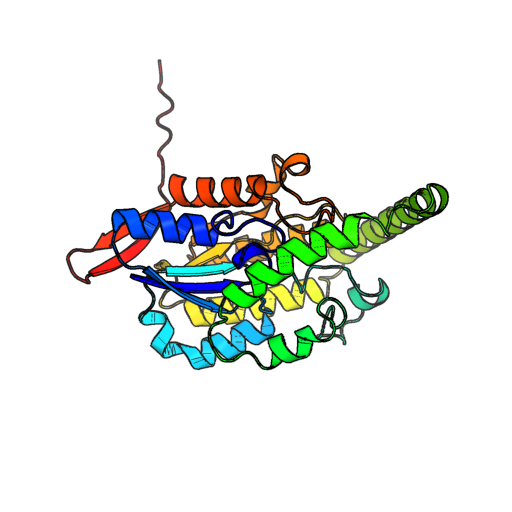 180 ? 1.960 7.709 14.849 1.00 96.38 180 TYR A CA 1
ATOM 1463 C C . TYR A 1 180 ? 1.108 7.550 16.121 1.00 96.38 180 TYR A C 1
ATOM 1465 O O . TYR A 1 180 ? 1.263 6.583 16.872 1.00 96.38 180 TYR A O 1
ATOM 1473 N N . GLN A 1 181 ? 0.175 8.480 16.353 1.00 95.06 181 GLN A N 1
ATOM 1474 C CA . GLN A 1 181 ? -0.728 8.467 17.511 1.00 95.06 181 GLN A CA 1
ATOM 1475 C C . GLN A 1 181 ? -1.813 7.378 17.439 1.00 95.06 181 GLN A C 1
ATOM 1477 O O . GLN A 1 181 ? -2.436 7.094 18.453 1.00 95.06 181 GLN A O 1
ATOM 1482 N N . VAL A 1 182 ? -2.038 6.782 16.264 1.00 94.38 182 VAL A N 1
ATOM 1483 C CA . VAL A 1 182 ? -3.028 5.715 16.014 1.00 94.38 182 VAL A CA 1
ATOM 1484 C C . VAL A 1 182 ? -2.379 4.477 15.377 1.00 94.38 182 VAL A C 1
ATOM 1486 O O . VAL A 1 182 ? -3.035 3.701 14.686 1.00 94.38 182 VAL A O 1
ATOM 1489 N N . ARG A 1 183 ? -1.058 4.316 15.547 1.00 94.56 183 ARG A N 1
ATOM 1490 C CA . ARG A 1 183 ? -0.231 3.296 14.870 1.00 94.56 183 ARG A CA 1
ATOM 1491 C C . ARG A 1 183 ? -0.656 1.851 15.145 1.00 94.56 183 ARG A C 1
ATOM 1493 O O . ARG A 1 183 ? -0.452 0.982 14.305 1.00 94.56 183 ARG A O 1
ATOM 1500 N N . ASP A 1 184 ? -1.258 1.608 16.300 1.00 91.81 184 ASP A N 1
ATOM 1501 C CA . ASP A 1 184 ? -1.839 0.337 16.737 1.00 91.81 184 ASP A CA 1
ATOM 1502 C C . ASP A 1 184 ? -3.037 -0.090 15.876 1.00 91.81 184 ASP A C 1
ATOM 1504 O O . ASP A 1 184 ? -3.246 -1.279 15.647 1.00 91.81 184 ASP A O 1
ATOM 1508 N N . LYS A 1 185 ? -3.765 0.873 15.305 1.00 93.19 185 LYS A N 1
ATOM 1509 C CA . LYS A 1 185 ? -4.892 0.629 14.392 1.00 93.19 185 LYS A CA 1
ATOM 1510 C C . LYS A 1 185 ? -4.484 0.525 12.922 1.00 93.19 185 LYS A C 1
ATOM 1512 O O . LYS A 1 185 ? -5.337 0.317 12.060 1.00 93.19 185 LYS A O 1
ATOM 1517 N N . VAL A 1 186 ? -3.205 0.723 12.601 1.00 96.06 186 VAL A N 1
ATOM 1518 C CA . VAL A 1 186 ? -2.722 0.824 11.218 1.00 96.06 186 VAL A CA 1
ATOM 1519 C C . VAL A 1 186 ? -2.074 -0.484 10.785 1.00 96.06 186 VAL A C 1
ATOM 1521 O O . VAL A 1 186 ? -1.043 -0.868 11.327 1.00 96.06 186 VAL A O 1
ATOM 1524 N N . LEU A 1 187 ? -2.626 -1.120 9.749 1.00 97.44 187 LEU A N 1
ATOM 1525 C CA . LEU A 1 187 ? -1.975 -2.207 9.019 1.00 97.44 187 LEU A CA 1
ATOM 1526 C C . LEU A 1 187 ? -1.290 -1.649 7.767 1.00 97.44 187 LEU A C 1
ATOM 1528 O O . LEU A 1 187 ? -1.947 -1.237 6.806 1.00 97.44 187 LEU A O 1
ATOM 1532 N N . LEU A 1 188 ? 0.042 -1.656 7.775 1.00 98.06 188 LEU A N 1
ATOM 1533 C CA . LEU A 1 188 ? 0.881 -1.222 6.662 1.00 98.06 188 LEU A CA 1
ATOM 1534 C C . LEU A 1 188 ? 1.280 -2.422 5.801 1.00 98.06 188 LEU A C 1
ATOM 1536 O O . LEU A 1 188 ? 2.029 -3.287 6.248 1.00 98.06 188 LEU A O 1
ATOM 1540 N N . LEU A 1 189 ? 0.835 -2.462 4.548 1.00 98.38 189 LEU A N 1
ATOM 1541 C CA . LEU A 1 189 ? 1.255 -3.482 3.591 1.00 98.38 189 LEU A CA 1
ATOM 1542 C C . LEU A 1 189 ? 2.466 -2.976 2.799 1.00 98.38 189 LEU A C 1
ATOM 1544 O O . LEU A 1 189 ? 2.420 -1.889 2.215 1.00 98.38 189 LEU A O 1
ATOM 1548 N N . THR A 1 190 ? 3.533 -3.780 2.725 1.00 98.19 190 THR A N 1
ATOM 1549 C CA . THR A 1 190 ? 4.641 -3.522 1.785 1.00 98.19 190 THR A CA 1
ATOM 1550 C C . THR A 1 190 ? 4.127 -3.561 0.337 1.00 98.19 190 THR A C 1
ATOM 1552 O O . THR A 1 190 ? 3.072 -4.146 0.083 1.00 98.19 190 THR A O 1
ATOM 1555 N N . PRO A 1 191 ? 4.808 -2.949 -0.649 1.00 97.00 191 PRO A N 1
ATOM 1556 C CA . PRO A 1 191 ? 4.393 -3.068 -2.043 1.00 97.00 191 PRO A CA 1
ATOM 1557 C C . PRO A 1 191 ? 4.347 -4.535 -2.510 1.00 97.00 191 PRO A C 1
ATOM 1559 O O . PRO A 1 191 ? 5.304 -5.268 -2.299 1.00 97.00 191 PRO A O 1
ATOM 1562 N N . PHE A 1 192 ? 3.284 -4.976 -3.187 1.00 96.31 192 PHE A N 1
ATOM 1563 C CA . PHE A 1 192 ? 3.192 -6.316 -3.776 1.00 96.31 192 PHE A CA 1
ATOM 1564 C C . PHE A 1 192 ? 4.250 -6.500 -4.867 1.00 96.31 192 PHE A C 1
ATOM 1566 O O . PHE A 1 192 ? 4.549 -5.547 -5.592 1.00 96.31 192 PHE A O 1
ATOM 1573 N N . PRO A 1 193 ? 4.764 -7.718 -5.101 1.00 95.38 193 PRO A N 1
ATOM 1574 C CA . PRO A 1 193 ? 5.681 -7.940 -6.204 1.00 95.38 193 PRO A CA 1
ATOM 1575 C C . PRO A 1 193 ? 4.966 -7.751 -7.551 1.00 95.38 193 PRO A C 1
ATOM 1577 O O . PRO A 1 193 ? 3.747 -7.608 -7.628 1.00 95.38 193 PRO A O 1
ATOM 1580 N N . ILE A 1 194 ? 5.738 -7.738 -8.631 1.00 91.94 194 ILE A N 1
ATOM 1581 C CA . ILE A 1 194 ? 5.250 -7.649 -10.014 1.00 91.94 194 ILE A CA 1
ATOM 1582 C C . ILE A 1 194 ? 6.096 -8.575 -10.892 1.00 91.94 194 ILE A C 1
ATOM 1584 O O . ILE A 1 194 ? 7.227 -8.908 -10.539 1.00 91.94 194 ILE A O 1
ATOM 1588 N N . ARG A 1 195 ? 5.562 -9.051 -12.022 1.00 87.81 195 ARG A N 1
ATOM 1589 C CA . ARG A 1 195 ? 6.324 -9.931 -12.929 1.00 87.81 195 ARG A CA 1
ATOM 1590 C C . ARG A 1 195 ? 7.422 -9.188 -13.698 1.00 87.81 195 ARG A C 1
ATOM 1592 O O . ARG A 1 195 ? 8.460 -9.772 -13.998 1.00 87.81 195 ARG A O 1
ATOM 1599 N N . GLU A 1 196 ? 7.201 -7.916 -14.024 1.00 87.38 196 GLU A N 1
ATOM 1600 C CA . GLU A 1 196 ? 8.181 -7.079 -14.726 1.00 87.38 196 GLU A CA 1
ATOM 1601 C C . GLU A 1 196 ? 9.400 -6.811 -13.827 1.00 87.38 196 GLU A C 1
ATOM 1603 O O . GLU A 1 196 ? 9.269 -6.360 -12.690 1.00 87.38 196 GLU A O 1
ATOM 1608 N N . ARG A 1 197 ? 10.598 -7.134 -14.323 1.00 88.00 197 ARG A N 1
ATOM 1609 C CA . ARG A 1 197 ? 11.811 -7.269 -13.508 1.00 88.00 197 ARG A CA 1
ATOM 1610 C C . ARG A 1 197 ? 12.278 -5.951 -12.891 1.00 88.00 197 ARG A C 1
ATOM 1612 O O . ARG A 1 197 ? 12.663 -5.946 -11.723 1.00 88.00 197 ARG A O 1
ATOM 1619 N N . THR A 1 198 ? 12.283 -4.864 -13.654 1.00 86.88 198 THR A N 1
ATOM 1620 C CA . THR A 1 198 ? 12.761 -3.556 -13.200 1.00 86.88 198 THR A CA 1
ATOM 1621 C C . THR A 1 198 ? 11.848 -2.985 -12.120 1.00 86.88 198 THR A C 1
ATOM 1623 O O . THR A 1 198 ? 12.324 -2.609 -11.052 1.00 86.88 198 THR A O 1
ATOM 1626 N N . SER A 1 199 ? 10.538 -2.994 -12.339 1.00 89.38 199 SER A N 1
ATOM 1627 C CA . SER A 1 199 ? 9.555 -2.572 -11.340 1.00 89.38 199 SER A CA 1
ATOM 1628 C C . SER A 1 199 ? 9.596 -3.488 -10.123 1.00 89.38 199 SER A C 1
ATOM 1630 O O . SER A 1 199 ? 9.539 -3.015 -8.996 1.00 89.38 199 SER A O 1
ATOM 1632 N N . ASN A 1 200 ? 9.771 -4.801 -10.308 1.00 92.62 200 ASN A N 1
ATOM 1633 C CA . ASN A 1 200 ? 9.874 -5.728 -9.182 1.00 92.62 200 ASN A CA 1
ATOM 1634 C C . ASN A 1 200 ? 11.132 -5.488 -8.339 1.00 92.62 200 ASN A C 1
ATOM 1636 O O . ASN A 1 200 ? 11.086 -5.672 -7.127 1.00 92.62 200 ASN A O 1
ATOM 1640 N N . PHE A 1 201 ? 12.240 -5.067 -8.955 1.00 93.19 201 PHE A N 1
ATOM 1641 C CA . PHE A 1 201 ? 13.425 -4.613 -8.229 1.00 93.19 201 PHE A CA 1
ATOM 1642 C C . PHE A 1 201 ? 13.119 -3.376 -7.384 1.00 93.19 201 PHE A C 1
ATOM 1644 O O . PHE A 1 201 ? 13.364 -3.394 -6.184 1.00 93.19 201 PHE A O 1
ATOM 1651 N N . LEU A 1 202 ? 12.507 -2.348 -7.978 1.00 92.81 202 LEU A N 1
ATOM 1652 C CA . LEU A 1 202 ? 12.117 -1.136 -7.252 1.00 92.81 202 LEU A CA 1
ATOM 1653 C C . LEU A 1 202 ? 11.147 -1.449 -6.107 1.00 92.81 202 LEU A C 1
ATOM 1655 O O . LEU A 1 202 ? 11.312 -0.929 -5.010 1.00 92.81 202 LEU A O 1
ATOM 1659 N N . ARG A 1 203 ? 10.175 -2.343 -6.325 1.00 95.00 203 ARG A N 1
ATOM 1660 C CA . ARG A 1 203 ? 9.248 -2.798 -5.280 1.00 95.00 203 ARG A CA 1
ATOM 1661 C C . ARG A 1 203 ? 9.935 -3.596 -4.177 1.00 95.00 203 ARG A C 1
ATOM 1663 O O . ARG A 1 203 ? 9.538 -3.448 -3.030 1.00 95.00 203 ARG A O 1
ATOM 1670 N N . LYS A 1 204 ? 10.982 -4.365 -4.490 1.00 96.25 204 LYS A N 1
ATOM 1671 C CA . LYS A 1 204 ? 11.812 -5.037 -3.479 1.00 96.25 204 LYS A CA 1
ATOM 1672 C C . LYS A 1 204 ? 12.619 -4.038 -2.645 1.00 96.25 204 LYS A C 1
ATOM 1674 O O . LYS A 1 204 ? 12.738 -4.200 -1.438 1.00 96.25 204 LYS A O 1
ATOM 1679 N N . GLU A 1 205 ? 13.156 -2.986 -3.256 1.00 96.12 205 GLU A N 1
ATOM 1680 C CA . GLU A 1 205 ? 13.813 -1.918 -2.490 1.00 96.12 205 GLU A CA 1
ATOM 1681 C C . GLU A 1 205 ? 12.793 -1.124 -1.653 1.00 96.12 205 GLU A C 1
ATOM 1683 O O . GLU A 1 205 ? 13.028 -0.858 -0.477 1.00 96.12 205 GLU A O 1
ATOM 1688 N N . GLY A 1 206 ? 11.607 -0.843 -2.201 1.00 96.88 206 GLY A N 1
ATOM 1689 C CA . GLY A 1 206 ? 10.498 -0.238 -1.460 1.00 96.88 206 GLY A CA 1
ATOM 1690 C C . GLY A 1 206 ? 9.997 -1.099 -0.299 1.00 96.88 206 GLY A C 1
ATOM 1691 O O . GLY A 1 206 ? 9.731 -0.573 0.774 1.00 96.88 206 GLY A O 1
ATOM 1692 N N . GLN A 1 207 ? 9.921 -2.421 -0.465 1.00 98.00 207 GLN A N 1
ATOM 1693 C CA . GLN A 1 207 ? 9.597 -3.365 0.609 1.00 98.00 207 GLN A CA 1
ATOM 1694 C C . GLN A 1 207 ? 10.534 -3.174 1.805 1.00 98.00 207 GLN A C 1
ATOM 1696 O O . GLN A 1 207 ? 10.051 -3.039 2.927 1.00 98.00 207 GLN A O 1
ATOM 1701 N N . LYS A 1 208 ? 11.852 -3.102 1.575 1.00 98.06 208 LYS A N 1
ATOM 1702 C CA . LYS A 1 208 ? 12.830 -2.875 2.651 1.00 98.06 208 LYS A CA 1
ATOM 1703 C C . LYS A 1 208 ? 12.549 -1.577 3.403 1.00 98.06 208 LYS A C 1
ATOM 1705 O O . LYS A 1 208 ? 12.557 -1.592 4.626 1.00 98.06 208 LYS A O 1
ATOM 1710 N N . ILE A 1 209 ? 12.241 -0.494 2.684 1.00 98.06 209 ILE A N 1
ATOM 1711 C CA . ILE A 1 209 ? 11.876 0.798 3.288 1.00 98.06 209 ILE A CA 1
ATOM 1712 C C . ILE A 1 209 ? 10.623 0.660 4.155 1.00 98.06 209 ILE A C 1
ATOM 1714 O O . ILE A 1 209 ? 10.596 1.149 5.277 1.00 98.06 209 ILE A O 1
ATOM 1718 N N . PHE A 1 210 ? 9.581 -0.008 3.655 1.00 98.38 210 PHE A N 1
ATOM 1719 C CA . PHE A 1 210 ? 8.331 -0.182 4.399 1.00 98.38 210 PHE A CA 1
ATOM 1720 C C . PHE A 1 210 ? 8.532 -0.990 5.683 1.00 98.38 210 PHE A C 1
ATOM 1722 O O . PHE A 1 210 ? 7.991 -0.622 6.726 1.00 98.38 210 PHE A O 1
ATOM 1729 N N . LEU A 1 211 ? 9.328 -2.059 5.616 1.00 98.31 211 LEU A N 1
ATOM 1730 C CA . LEU A 1 211 ? 9.704 -2.848 6.785 1.00 98.31 211 LEU A CA 1
ATOM 1731 C C . LEU A 1 211 ? 10.523 -2.012 7.770 1.00 98.31 211 LEU A C 1
ATOM 1733 O O . LEU A 1 211 ? 10.167 -1.936 8.939 1.00 98.31 211 LEU A O 1
ATOM 1737 N N . GLU A 1 212 ? 11.582 -1.354 7.300 1.00 97.81 212 GLU A N 1
ATOM 1738 C CA . GLU A 1 212 ? 12.471 -0.539 8.129 1.00 97.81 212 GLU A CA 1
ATOM 1739 C C . GLU A 1 212 ? 11.708 0.593 8.830 1.00 97.81 212 GLU A C 1
ATOM 1741 O O . GLU A 1 212 ? 11.688 0.660 10.058 1.00 97.81 212 GLU A O 1
ATOM 1746 N N . GLU A 1 213 ? 11.043 1.466 8.070 1.00 97.69 213 GLU A N 1
ATOM 1747 C CA . GLU A 1 213 ? 10.398 2.664 8.614 1.00 97.69 213 GLU A CA 1
ATOM 1748 C C . GLU A 1 213 ? 9.165 2.325 9.461 1.00 97.69 213 GLU A C 1
ATOM 1750 O O . GLU A 1 213 ? 8.926 2.981 10.482 1.00 97.69 213 GLU A O 1
ATOM 1755 N N . GLY A 1 214 ? 8.396 1.308 9.051 1.00 97.62 214 GLY A N 1
ATOM 1756 C CA . GLY A 1 214 ? 7.192 0.863 9.746 1.00 97.62 214 GLY A CA 1
ATOM 1757 C C . GLY A 1 214 ? 7.508 0.155 11.060 1.00 97.62 214 GLY A C 1
ATOM 1758 O O . GLY A 1 214 ? 6.995 0.554 12.108 1.00 97.62 214 GLY A O 1
ATOM 1759 N N . LEU A 1 215 ? 8.398 -0.845 11.038 1.00 96.19 215 LEU A N 1
ATOM 1760 C CA . LEU A 1 215 ? 8.766 -1.595 12.243 1.00 96.19 215 LEU A CA 1
ATOM 1761 C C . LEU A 1 215 ? 9.505 -0.708 13.248 1.00 96.19 215 LEU A C 1
ATOM 1763 O O . LEU A 1 215 ? 9.191 -0.752 14.436 1.00 96.19 215 LEU A O 1
ATOM 1767 N N . LYS A 1 216 ? 10.415 0.163 12.784 1.00 96.56 216 LYS A N 1
ATOM 1768 C CA . LYS A 1 216 ? 11.126 1.127 13.643 1.00 96.56 216 LYS A CA 1
ATOM 1769 C C . LYS A 1 216 ? 10.177 2.044 14.421 1.00 96.56 216 LYS A C 1
ATOM 1771 O O . LYS A 1 216 ? 10.496 2.440 15.537 1.00 96.56 216 LYS A O 1
ATOM 1776 N N . ARG A 1 217 ? 9.019 2.387 13.847 1.00 96.62 217 ARG A N 1
ATOM 1777 C CA . ARG A 1 217 ? 7.992 3.235 14.479 1.00 96.62 217 ARG A CA 1
ATOM 1778 C C . ARG A 1 217 ? 6.897 2.442 15.199 1.00 96.62 217 ARG A C 1
ATOM 1780 O O . ARG A 1 217 ? 5.952 3.046 15.697 1.00 96.62 217 ARG A O 1
ATOM 1787 N N . GLY A 1 218 ? 7.010 1.115 15.269 1.00 95.50 218 GLY A N 1
ATOM 1788 C CA . GLY A 1 218 ? 6.052 0.257 15.969 1.00 95.50 218 GLY A CA 1
ATOM 1789 C C . GLY A 1 218 ? 4.704 0.103 15.260 1.00 95.50 218 GLY A C 1
ATOM 1790 O O . GLY A 1 218 ? 3.696 -0.100 15.929 1.00 95.50 218 GLY A O 1
ATOM 1791 N N . PHE A 1 219 ? 4.666 0.229 13.931 1.00 96.00 219 PHE A N 1
ATOM 1792 C CA . PHE A 1 219 ? 3.471 -0.074 13.141 1.00 96.00 219 PHE A CA 1
ATOM 1793 C C . PHE A 1 219 ? 3.310 -1.582 12.930 1.00 96.00 219 PHE A C 1
ATOM 1795 O O . PHE A 1 219 ? 4.289 -2.329 12.848 1.00 96.00 219 PHE A O 1
ATOM 1802 N N . ASN A 1 220 ? 2.065 -2.024 12.746 1.00 95.44 220 ASN A N 1
ATOM 1803 C CA . ASN A 1 220 ? 1.772 -3.378 12.294 1.00 95.44 220 ASN A CA 1
ATOM 1804 C C . ASN A 1 220 ? 2.074 -3.493 10.788 1.00 95.44 220 ASN A C 1
ATOM 1806 O O . ASN A 1 220 ? 1.269 -3.091 9.946 1.00 95.44 220 ASN A O 1
ATOM 1810 N N . VAL A 1 221 ? 3.247 -4.029 10.438 1.00 96.50 221 VAL A N 1
ATOM 1811 C CA . VAL A 1 221 ? 3.674 -4.196 9.039 1.00 96.50 221 VAL A CA 1
ATOM 1812 C C . VAL A 1 221 ? 3.429 -5.625 8.555 1.00 96.50 221 VAL A C 1
ATOM 1814 O O . VAL A 1 221 ? 3.838 -6.592 9.200 1.00 96.50 221 VAL A O 1
ATOM 1817 N N . ILE A 1 222 ? 2.793 -5.750 7.391 1.00 96.75 222 ILE A N 1
ATOM 1818 C CA . ILE A 1 222 ? 2.580 -7.007 6.670 1.00 96.75 222 ILE A CA 1
ATOM 1819 C C . ILE A 1 222 ? 3.543 -7.040 5.489 1.00 96.75 222 ILE A C 1
ATOM 1821 O O . ILE A 1 222 ? 3.451 -6.200 4.584 1.00 96.75 222 ILE A O 1
ATOM 1825 N N . ASP A 1 223 ? 4.435 -8.035 5.465 1.00 97.25 223 ASP A N 1
ATOM 1826 C CA . ASP A 1 223 ? 5.349 -8.234 4.340 1.00 97.25 223 ASP A CA 1
ATOM 1827 C C . ASP A 1 223 ? 4.659 -8.909 3.149 1.00 97.25 223 ASP A C 1
ATOM 1829 O O . ASP A 1 223 ? 4.890 -10.060 2.774 1.00 97.25 223 ASP A O 1
ATOM 1833 N N . SER A 1 224 ? 3.760 -8.145 2.552 1.00 96.69 224 SER A N 1
ATOM 1834 C CA . SER A 1 224 ? 2.933 -8.557 1.434 1.00 96.69 224 SER A CA 1
ATOM 1835 C C . SER A 1 224 ? 3.745 -8.869 0.170 1.00 96.69 224 SER A C 1
ATOM 1837 O O . SER A 1 224 ? 3.313 -9.671 -0.666 1.00 96.69 224 SER A O 1
ATOM 1839 N N . PHE A 1 225 ? 4.956 -8.308 0.060 1.00 97.19 225 PHE A N 1
ATOM 1840 C CA . PHE A 1 225 ? 5.912 -8.672 -0.974 1.00 97.19 225 PHE A CA 1
ATOM 1841 C C . PHE A 1 225 ? 6.322 -10.146 -0.865 1.00 97.19 225 PHE A C 1
ATOM 1843 O O . PHE A 1 225 ? 6.226 -10.866 -1.863 1.00 97.19 225 PHE A O 1
ATOM 1850 N N . GLU A 1 226 ? 6.751 -10.612 0.313 1.00 96.19 226 GLU A N 1
ATOM 1851 C CA . GLU A 1 226 ? 7.185 -12.006 0.514 1.00 96.19 226 GLU A CA 1
ATOM 1852 C C . GLU A 1 226 ? 6.031 -13.001 0.379 1.00 96.19 226 GLU A C 1
ATOM 1854 O O . GLU A 1 226 ? 6.164 -14.005 -0.324 1.00 96.19 226 GLU A O 1
ATOM 1859 N N . ILE A 1 227 ? 4.863 -12.680 0.947 1.00 94.81 227 ILE A N 1
ATOM 1860 C CA . ILE A 1 227 ? 3.670 -13.546 0.905 1.00 94.81 227 ILE A CA 1
ATOM 1861 C C . ILE A 1 227 ? 3.290 -13.899 -0.534 1.00 94.81 227 ILE A C 1
ATOM 1863 O O . ILE A 1 227 ? 3.037 -15.058 -0.866 1.00 94.81 227 ILE A O 1
ATOM 1867 N N . ILE A 1 228 ? 3.278 -12.905 -1.425 1.00 95.75 228 ILE A N 1
ATOM 1868 C CA . ILE A 1 228 ? 2.999 -13.147 -2.843 1.00 95.75 228 ILE A CA 1
ATOM 1869 C C . ILE A 1 228 ? 4.221 -13.742 -3.547 1.00 95.75 228 ILE A C 1
ATOM 1871 O O . ILE A 1 228 ? 4.065 -14.517 -4.495 1.00 95.75 228 ILE A O 1
ATOM 1875 N N . SER A 1 229 ? 5.438 -13.407 -3.106 1.00 91.31 229 SER A N 1
ATOM 1876 C CA . SER A 1 229 ? 6.667 -13.894 -3.731 1.00 91.31 229 SER A CA 1
ATOM 1877 C C . SER A 1 229 ? 6.822 -15.410 -3.686 1.00 91.31 229 SER A C 1
ATOM 1879 O O . SER A 1 229 ? 7.316 -15.980 -4.659 1.00 91.31 229 SER A O 1
ATOM 1881 N N . GLY A 1 230 ? 6.321 -16.064 -2.637 1.00 82.19 230 GLY A N 1
ATOM 1882 C CA . GLY A 1 230 ? 6.310 -17.525 -2.537 1.00 82.19 230 GLY A CA 1
ATOM 1883 C C . GLY A 1 230 ? 5.472 -18.235 -3.611 1.00 82.19 230 GLY A C 1
ATOM 1884 O O . GLY A 1 230 ? 5.683 -19.417 -3.862 1.00 82.19 230 GLY A O 1
ATOM 1885 N N . ASN A 1 231 ? 4.540 -17.540 -4.281 1.00 79.62 231 ASN A N 1
ATOM 1886 C CA . ASN A 1 231 ? 3.663 -18.136 -5.298 1.00 79.62 231 ASN A CA 1
ATOM 1887 C C . ASN A 1 231 ? 3.380 -17.180 -6.474 1.00 79.62 231 ASN A C 1
ATOM 1889 O O . ASN A 1 231 ? 2.250 -17.079 -6.962 1.00 79.62 231 ASN A O 1
ATOM 1893 N N . LYS A 1 232 ? 4.409 -16.444 -6.932 1.00 71.75 232 LYS A N 1
ATOM 1894 C CA . LYS A 1 232 ? 4.244 -15.383 -7.947 1.00 71.75 232 LYS A CA 1
ATOM 1895 C C . LYS A 1 232 ? 3.511 -15.862 -9.190 1.00 71.75 232 LYS A C 1
ATOM 1897 O O . LYS A 1 232 ? 2.677 -15.134 -9.710 1.00 71.75 232 LYS A O 1
ATOM 1902 N N . GLU A 1 233 ? 3.785 -17.061 -9.691 1.00 74.62 233 GLU A N 1
ATOM 1903 C CA . GLU A 1 233 ? 3.205 -17.491 -10.967 1.00 74.62 233 GLU A CA 1
ATOM 1904 C C . GLU A 1 233 ? 1.676 -17.586 -10.925 1.00 74.62 233 GLU A C 1
ATOM 1906 O O . GLU A 1 233 ? 1.024 -17.192 -11.892 1.00 74.62 233 GLU A O 1
ATOM 1911 N N . ASN A 1 234 ? 1.097 -17.964 -9.783 1.00 88.56 234 ASN A N 1
ATOM 1912 C CA . ASN A 1 234 ? -0.341 -18.204 -9.645 1.00 88.56 234 ASN A CA 1
ATOM 1913 C C . ASN A 1 234 ? -1.125 -17.047 -9.018 1.00 88.56 234 ASN A C 1
ATOM 1915 O O . ASN A 1 234 ? -2.347 -17.153 -8.896 1.00 88.56 234 ASN A O 1
ATOM 1919 N N . CYS A 1 235 ? -0.457 -15.964 -8.618 1.00 94.56 235 CYS A N 1
ATOM 1920 C CA . CYS A 1 235 ? -1.076 -14.855 -7.887 1.00 94.56 235 CYS A CA 1
ATOM 1921 C C . CYS A 1 235 ? -1.377 -13.616 -8.743 1.00 94.56 235 CYS A C 1
ATOM 1923 O O . CYS A 1 235 ? -2.031 -12.705 -8.241 1.00 94.56 235 CYS A O 1
ATOM 1925 N N . PHE A 1 236 ? -0.953 -13.567 -10.011 1.00 92.75 236 PHE A N 1
ATOM 1926 C CA . PHE A 1 236 ? -1.183 -12.416 -10.897 1.00 92.75 236 PHE A CA 1
ATOM 1927 C C . PHE A 1 236 ? -2.228 -12.683 -11.982 1.00 92.75 236 PHE A C 1
ATOM 1929 O O . PHE A 1 236 ? -2.422 -13.820 -12.423 1.00 92.75 236 PHE A O 1
ATOM 1936 N N . LEU A 1 237 ? -2.864 -11.605 -12.439 1.00 90.06 237 LEU A N 1
ATOM 1937 C CA . LEU A 1 237 ? -3.558 -11.549 -13.721 1.00 90.06 237 LEU A CA 1
ATOM 1938 C C . LEU A 1 237 ? -2.553 -11.682 -14.883 1.00 90.06 237 LEU A C 1
ATOM 1940 O O . LEU A 1 237 ? -1.331 -11.712 -14.699 1.00 90.06 237 LEU A O 1
ATOM 1944 N N . GLU A 1 238 ? -3.069 -11.782 -16.107 1.00 85.50 238 GLU A N 1
ATOM 1945 C CA . GLU A 1 238 ? -2.250 -11.919 -17.322 1.00 85.50 238 GLU A CA 1
ATOM 1946 C C . GLU A 1 238 ? -1.309 -10.726 -17.544 1.00 85.50 238 GLU A C 1
ATOM 1948 O O . GLU A 1 238 ? -0.196 -10.912 -18.035 1.00 85.50 238 GLU A O 1
ATOM 1953 N N . ASP A 1 239 ? -1.702 -9.526 -17.103 1.00 83.50 239 ASP A N 1
ATOM 1954 C CA . ASP A 1 239 ? -0.859 -8.327 -17.170 1.00 83.50 239 ASP A CA 1
ATOM 1955 C C . ASP A 1 239 ? 0.405 -8.402 -16.295 1.00 83.50 239 ASP A C 1
ATOM 1957 O O . ASP A 1 239 ? 1.331 -7.608 -16.463 1.00 83.50 239 ASP A O 1
ATOM 1961 N N . GLY A 1 240 ? 0.460 -9.361 -15.364 1.00 86.69 240 GLY A N 1
ATOM 1962 C CA . GLY A 1 240 ? 1.575 -9.572 -14.454 1.00 86.69 240 GLY A CA 1
ATOM 1963 C C . GLY A 1 240 ? 1.786 -8.478 -13.406 1.00 86.69 240 GLY A C 1
ATOM 1964 O O . GLY A 1 240 ? 2.757 -8.590 -12.661 1.00 86.69 240 GLY A O 1
ATOM 1965 N N . CYS A 1 241 ? 0.924 -7.457 -13.344 1.00 87.50 241 CYS A N 1
ATOM 1966 C CA . CYS A 1 241 ? 0.986 -6.300 -12.444 1.00 87.50 241 CYS A CA 1
ATOM 1967 C C . CYS A 1 241 ? -0.067 -6.368 -11.337 1.00 87.50 241 CYS A C 1
ATOM 1969 O O . CYS A 1 241 ? 0.213 -6.034 -10.179 1.00 87.50 241 CYS A O 1
ATOM 1971 N N . HIS A 1 242 ? -1.270 -6.815 -11.687 1.00 91.62 242 HIS A N 1
ATOM 1972 C CA . HIS A 1 242 ? -2.400 -6.889 -10.775 1.00 91.62 242 HIS A CA 1
ATOM 1973 C C . HIS A 1 242 ? -2.557 -8.296 -10.211 1.00 91.62 242 HIS A C 1
ATOM 1975 O O . HIS A 1 242 ? -2.287 -9.291 -10.889 1.00 91.62 242 HIS A O 1
ATOM 1981 N N . LEU A 1 243 ? -2.965 -8.384 -8.945 1.00 94.62 243 LEU A N 1
ATOM 1982 C CA . LEU A 1 243 ? -3.220 -9.674 -8.316 1.00 94.62 243 LEU A CA 1
ATOM 1983 C C . LEU A 1 243 ? -4.525 -10.259 -8.857 1.00 94.62 243 LEU A C 1
ATOM 1985 O O . LEU A 1 243 ? -5.496 -9.547 -9.086 1.00 94.62 243 LEU A O 1
ATOM 1989 N N . ASN A 1 244 ? -4.556 -11.574 -9.026 1.00 94.81 244 ASN A N 1
ATOM 1990 C CA . ASN A 1 244 ? -5.797 -12.293 -9.276 1.00 94.81 244 ASN A CA 1
ATOM 1991 C C . ASN A 1 244 ? -6.488 -12.650 -7.944 1.00 94.81 244 ASN A C 1
ATOM 1993 O O . ASN A 1 244 ? -5.970 -12.395 -6.852 1.00 94.81 244 ASN A O 1
ATOM 1997 N N . ALA A 1 245 ? -7.649 -13.303 -8.018 1.00 94.88 245 ALA A N 1
ATOM 1998 C CA . ALA A 1 245 ? -8.416 -13.692 -6.835 1.00 94.88 245 ALA A CA 1
ATOM 1999 C C . ALA A 1 245 ? -7.629 -14.575 -5.842 1.00 94.88 245 ALA A C 1
ATOM 2001 O O . ALA A 1 245 ? -7.874 -14.507 -4.636 1.00 94.88 245 ALA A O 1
ATOM 2002 N N . ARG A 1 246 ? -6.671 -15.387 -6.319 1.00 96.00 246 ARG A N 1
ATOM 2003 C CA . ARG A 1 246 ? -5.804 -16.212 -5.459 1.00 96.00 246 ARG A CA 1
ATOM 2004 C C . ARG A 1 246 ? -4.793 -15.351 -4.705 1.00 96.00 246 ARG A C 1
ATOM 2006 O O . ARG A 1 246 ? -4.660 -15.528 -3.499 1.00 96.00 246 ARG A O 1
ATOM 2013 N N . GLY A 1 247 ? -4.154 -14.393 -5.379 1.00 96.69 247 GLY A N 1
ATOM 2014 C CA . GLY A 1 247 ? -3.247 -13.434 -4.740 1.00 96.69 247 GLY A CA 1
ATOM 2015 C C . GLY A 1 247 ? -3.953 -12.618 -3.655 1.00 96.69 247 GLY A C 1
ATOM 2016 O O . GLY A 1 247 ? -3.487 -12.550 -2.521 1.00 96.69 247 GLY A O 1
ATOM 2017 N N . HIS A 1 248 ? -5.145 -12.097 -3.957 1.00 97.50 248 HIS A N 1
ATOM 2018 C CA . HIS A 1 248 ? -5.978 -11.408 -2.967 1.00 97.50 248 HIS A CA 1
ATOM 2019 C C . HIS A 1 248 ? -6.369 -12.302 -1.781 1.00 97.50 248 HIS A C 1
ATOM 2021 O O . HIS A 1 248 ? -6.360 -11.850 -0.635 1.00 97.50 248 HIS A O 1
ATOM 2027 N N . ARG A 1 249 ? -6.681 -13.580 -2.030 1.00 96.75 249 ARG A N 1
ATOM 2028 C CA . ARG A 1 249 ? -6.978 -14.550 -0.968 1.00 96.75 249 ARG A CA 1
ATOM 2029 C C . ARG A 1 249 ? -5.763 -14.841 -0.085 1.00 96.75 249 ARG A C 1
ATOM 2031 O O . ARG A 1 249 ? -5.954 -15.004 1.114 1.00 96.75 249 ARG A O 1
ATOM 2038 N N . ALA A 1 250 ? -4.554 -14.903 -0.644 1.00 96.12 250 ALA A N 1
ATOM 2039 C CA . ALA A 1 250 ? -3.331 -15.117 0.130 1.00 96.12 250 ALA A CA 1
ATOM 2040 C C . ALA A 1 250 ? -3.086 -13.972 1.126 1.00 96.12 250 ALA A C 1
ATOM 2042 O O . ALA A 1 250 ? -2.879 -14.238 2.304 1.00 96.12 250 ALA A O 1
ATOM 2043 N N . ILE A 1 251 ? -3.224 -12.714 0.684 1.00 97.00 251 ILE A N 1
ATOM 2044 C CA . ILE A 1 251 ? -3.125 -11.544 1.577 1.00 97.00 251 ILE A CA 1
ATOM 2045 C C . ILE A 1 251 ? -4.197 -11.573 2.663 1.00 97.00 251 ILE A C 1
ATOM 2047 O O . ILE A 1 251 ? -3.896 -11.374 3.834 1.00 97.00 251 ILE A O 1
ATOM 2051 N N . PHE A 1 252 ? -5.447 -11.846 2.286 1.00 97.06 252 PHE A N 1
ATOM 2052 C CA . PHE A 1 252 ? -6.533 -11.970 3.256 1.00 97.06 252 PHE A CA 1
ATOM 2053 C C . PHE A 1 252 ? -6.231 -13.036 4.318 1.00 97.06 252 PHE A C 1
ATOM 2055 O O . PHE A 1 252 ? -6.388 -12.769 5.506 1.00 97.06 252 PHE A O 1
ATOM 2062 N N . LYS A 1 253 ? -5.782 -14.223 3.892 1.00 95.31 253 LYS A N 1
ATOM 2063 C CA . LYS A 1 253 ? -5.456 -15.336 4.788 1.00 95.31 253 LYS A CA 1
ATOM 2064 C C . LYS A 1 253 ? -4.359 -14.939 5.773 1.00 95.31 253 LYS A C 1
ATOM 2066 O O . LYS A 1 253 ? -4.549 -15.132 6.966 1.00 95.31 253 LYS A O 1
ATOM 2071 N N . GLU A 1 254 ? -3.279 -14.327 5.285 1.00 93.94 254 GLU A N 1
ATOM 2072 C CA . GLU A 1 254 ? -2.202 -13.852 6.154 1.00 93.94 254 GLU A CA 1
ATOM 2073 C C . GLU A 1 254 ? -2.736 -12.925 7.251 1.00 93.94 254 GLU A C 1
ATOM 2075 O O . GLU A 1 254 ? -2.427 -13.118 8.426 1.00 93.94 254 GLU A O 1
ATOM 2080 N N . ILE A 1 255 ? -3.537 -11.925 6.868 1.00 94.88 255 ILE A N 1
ATOM 2081 C CA . ILE A 1 255 ? -4.042 -10.920 7.806 1.00 94.88 255 ILE A CA 1
ATOM 2082 C C . ILE A 1 255 ? -4.916 -11.586 8.870 1.00 94.88 255 ILE A C 1
ATOM 2084 O O . ILE A 1 255 ? -4.715 -11.343 10.052 1.00 94.88 255 ILE A O 1
ATOM 2088 N N . MET A 1 256 ? -5.844 -12.456 8.472 1.00 92.88 256 MET A N 1
ATOM 2089 C CA . MET A 1 256 ? -6.744 -13.126 9.418 1.00 92.88 256 MET A CA 1
ATOM 2090 C C . MET A 1 256 ? -6.041 -14.147 10.320 1.00 92.88 256 MET A C 1
ATOM 2092 O O . MET A 1 256 ? -6.531 -14.435 11.404 1.00 92.88 256 MET A O 1
ATOM 2096 N N . GLU A 1 257 ? -4.925 -14.734 9.884 1.00 91.19 257 GLU A N 1
ATOM 2097 C CA . GLU A 1 257 ? -4.214 -15.752 10.669 1.00 91.19 257 GLU A CA 1
ATOM 2098 C C . GLU A 1 257 ? -3.188 -15.163 11.638 1.00 91.19 257 GLU A C 1
ATOM 2100 O O . GLU A 1 257 ? -2.901 -15.782 12.669 1.00 91.19 257 GLU A O 1
ATOM 2105 N N . ASN A 1 258 ? -2.638 -13.992 11.313 1.00 89.12 258 ASN A N 1
ATOM 2106 C CA . ASN A 1 258 ? -1.542 -13.374 12.057 1.00 89.12 258 ASN A CA 1
ATOM 2107 C C . ASN A 1 258 ? -1.946 -12.104 12.803 1.00 89.12 258 ASN A C 1
ATOM 2109 O O . ASN A 1 258 ? -1.125 -11.574 13.553 1.00 89.12 258 ASN A O 1
ATOM 2113 N N . PHE A 1 259 ? -3.170 -11.612 12.621 1.00 88.44 259 PHE A N 1
ATOM 2114 C CA . PHE A 1 259 ? -3.683 -10.457 13.344 1.00 88.44 259 PHE A CA 1
ATOM 2115 C C . PHE A 1 259 ? -5.004 -10.792 14.014 1.00 88.44 259 PHE A C 1
ATOM 2117 O O . PHE A 1 259 ? -5.900 -11.378 13.412 1.00 88.44 259 PHE A O 1
ATOM 2124 N N . ASP A 1 260 ? -5.086 -10.407 15.279 1.00 84.81 260 ASP A N 1
ATOM 2125 C CA . ASP A 1 260 ? -6.279 -10.516 16.098 1.00 84.81 260 ASP A CA 1
ATOM 2126 C C . ASP A 1 260 ? -6.985 -9.161 16.107 1.00 84.81 260 ASP A C 1
ATOM 2128 O O . ASP A 1 260 ? -6.340 -8.121 16.291 1.00 84.81 260 ASP A O 1
ATOM 2132 N N . PHE A 1 261 ? -8.293 -9.197 15.887 1.00 85.25 261 PHE A N 1
ATOM 2133 C CA . PHE A 1 261 ? -9.179 -8.042 15.885 1.00 85.25 261 PHE A CA 1
ATOM 2134 C C . PHE A 1 261 ? -10.069 -8.197 17.112 1.00 85.25 261 PHE A C 1
ATOM 2136 O O . PHE A 1 261 ? -10.818 -9.161 17.208 1.00 85.25 261 PHE A O 1
ATOM 2143 N N . TYR A 1 262 ? -9.963 -7.302 18.086 1.00 79.19 262 TYR A N 1
ATOM 2144 C CA . TYR A 1 262 ? -10.680 -7.473 19.350 1.00 79.19 262 TYR A CA 1
ATOM 2145 C C . TYR A 1 262 ? -11.159 -6.140 19.904 1.00 79.19 262 TYR A C 1
ATOM 2147 O O . TYR A 1 262 ? -10.512 -5.107 19.735 1.00 79.19 262 TYR A O 1
ATOM 2155 N N . GLU A 1 263 ? -12.299 -6.168 20.582 1.00 73.56 263 GLU A N 1
ATOM 2156 C CA . GLU A 1 263 ? -12.816 -5.021 21.319 1.00 73.56 263 GLU A CA 1
ATOM 2157 C C . GLU A 1 263 ? -12.191 -4.994 22.716 1.00 73.56 263 GLU A C 1
ATOM 2159 O O . GLU A 1 263 ? -12.038 -6.028 23.369 1.00 73.56 263 GLU A O 1
ATOM 2164 N N . THR A 1 264 ? -11.808 -3.811 23.190 1.00 63.69 264 THR A N 1
ATOM 2165 C CA . THR A 1 264 ? -11.457 -3.631 24.604 1.00 63.69 264 THR A CA 1
ATOM 2166 C C . THR A 1 264 ? -12.679 -3.163 25.382 1.00 63.69 264 THR A C 1
ATOM 2168 O O . THR A 1 264 ? -13.297 -2.172 24.987 1.00 63.69 264 THR A O 1
ATOM 2171 N N . GLU A 1 265 ? -12.957 -3.808 26.521 1.00 57.94 265 GLU A N 1
ATOM 2172 C CA . GLU A 1 265 ? -14.125 -3.561 27.394 1.00 57.94 265 GLU A CA 1
ATOM 2173 C C . GLU A 1 265 ? -14.311 -2.083 27.793 1.00 57.94 265 GLU A C 1
ATOM 2175 O O . GLU A 1 265 ? -15.420 -1.651 28.087 1.00 57.94 265 GLU A O 1
ATOM 2180 N N . ASN A 1 266 ? -13.240 -1.284 27.756 1.00 55.38 266 ASN A N 1
ATOM 2181 C CA . ASN A 1 266 ? -13.242 0.105 28.218 1.00 55.38 266 ASN A CA 1
ATOM 2182 C C . ASN A 1 266 ? -13.493 1.164 27.132 1.00 55.38 266 ASN A C 1
ATOM 2184 O O . ASN A 1 266 ? -13.627 2.338 27.473 1.00 55.38 266 ASN A O 1
ATOM 2188 N N . THR A 1 267 ? -13.508 0.818 25.839 1.00 56.81 267 THR A N 1
ATOM 2189 C CA . THR A 1 267 ? -13.570 1.841 24.770 1.00 56.81 267 THR A CA 1
ATOM 2190 C C . THR A 1 267 ? -14.539 1.536 23.632 1.00 56.81 267 THR A C 1
ATOM 2192 O O . THR A 1 267 ? -14.803 2.442 22.842 1.00 56.81 267 THR A O 1
ATOM 2195 N N . ASN A 1 268 ? -15.067 0.308 23.517 1.00 60.41 268 ASN A N 1
ATOM 2196 C CA . ASN A 1 268 ? -15.801 -0.164 22.327 1.00 60.41 268 ASN A CA 1
ATOM 2197 C C . ASN A 1 268 ? -15.047 0.087 21.001 1.00 60.41 268 ASN A C 1
ATOM 2199 O O . ASN A 1 268 ? -15.657 0.151 19.935 1.00 60.41 268 ASN A O 1
ATOM 2203 N N . LEU A 1 269 ? -13.721 0.263 21.058 1.00 63.53 269 LEU A N 1
ATOM 2204 C CA . LEU A 1 269 ? -12.860 0.402 19.889 1.00 63.53 269 LEU A CA 1
ATOM 2205 C C . LEU A 1 269 ? -12.245 -0.956 19.563 1.00 63.53 269 LEU A C 1
ATOM 2207 O O . LEU A 1 269 ? -11.740 -1.650 20.454 1.00 63.53 269 LEU A O 1
ATOM 2211 N N . LEU A 1 270 ? -12.250 -1.302 18.276 1.00 70.81 270 LEU A N 1
ATOM 2212 C CA . LEU A 1 270 ? -11.504 -2.452 17.784 1.00 70.81 270 LEU A CA 1
ATOM 2213 C C . LEU A 1 270 ? -10.012 -2.112 17.809 1.00 70.81 270 LEU A C 1
ATOM 2215 O O . LEU A 1 270 ? -9.588 -1.071 17.304 1.00 70.81 270 LEU A O 1
ATOM 2219 N N . ASN A 1 271 ? -9.218 -3.010 18.373 1.00 74.62 271 ASN A N 1
ATOM 2220 C CA . ASN A 1 271 ? -7.768 -2.959 18.325 1.00 74.62 271 ASN A CA 1
ATOM 2221 C C . ASN A 1 271 ? -7.254 -4.082 17.432 1.00 74.62 271 ASN A C 1
ATOM 2223 O O . ASN A 1 271 ? -7.886 -5.133 17.301 1.00 74.62 271 ASN A O 1
ATOM 2227 N N . VAL A 1 272 ? -6.088 -3.852 16.832 1.00 81.50 272 VAL A N 1
ATOM 2228 C CA . VAL A 1 272 ? -5.405 -4.848 16.012 1.00 81.50 272 VAL A CA 1
ATOM 2229 C C . VAL A 1 272 ? -4.049 -5.140 16.616 1.00 81.50 272 VAL A C 1
ATOM 2231 O O . VAL A 1 272 ? -3.221 -4.247 16.796 1.00 81.50 272 VAL A O 1
ATOM 2234 N N . ARG A 1 273 ? -3.796 -6.414 16.908 1.00 80.25 273 ARG A N 1
ATOM 2235 C CA . ARG A 1 273 ? -2.481 -6.862 17.372 1.00 80.25 273 ARG A CA 1
ATOM 2236 C C . ARG A 1 273 ? -1.985 -8.018 16.534 1.00 80.25 273 ARG A C 1
ATOM 2238 O O . ARG A 1 273 ? -2.755 -8.895 16.144 1.00 80.25 273 ARG A O 1
ATOM 2245 N N . LYS A 1 274 ? -0.677 -8.047 16.305 1.00 80.56 274 LYS A N 1
ATOM 2246 C CA . LYS A 1 274 ? -0.024 -9.219 15.734 1.00 80.56 274 LYS A CA 1
ATOM 2247 C C . LYS A 1 274 ? -0.080 -10.374 16.737 1.00 80.56 274 LYS A C 1
ATOM 2249 O O . LYS A 1 274 ? 0.276 -10.209 17.904 1.00 80.56 274 LYS A O 1
ATOM 2254 N N . ILE A 1 275 ? -0.508 -11.543 16.280 1.00 81.75 275 ILE A N 1
ATOM 2255 C CA . ILE A 1 275 ? -0.532 -12.768 17.075 1.00 81.75 275 ILE A CA 1
ATOM 2256 C C . ILE A 1 275 ? 0.890 -13.329 17.108 1.00 81.75 275 ILE A C 1
ATOM 2258 O O . ILE A 1 275 ? 1.407 -13.809 16.099 1.00 81.75 275 ILE A O 1
ATOM 2262 N N . PHE A 1 276 ? 1.527 -13.302 18.277 1.00 69.25 276 PHE A N 1
ATOM 2263 C CA . PHE A 1 276 ? 2.746 -14.071 18.511 1.00 69.25 276 PHE A CA 1
ATOM 2264 C C . PHE A 1 276 ? 2.354 -15.515 18.809 1.00 69.25 276 PHE A C 1
ATOM 2266 O O . PHE A 1 276 ? 2.062 -15.872 19.949 1.00 69.25 276 PHE A O 1
ATOM 2273 N N . ARG A 1 277 ? 2.325 -16.361 17.777 1.00 58.56 277 ARG A N 1
ATOM 2274 C CA . ARG A 1 277 ? 2.271 -17.805 18.000 1.00 58.56 277 ARG A CA 1
ATOM 2275 C C . ARG A 1 277 ? 3.652 -18.228 18.486 1.00 58.56 277 ARG A C 1
ATOM 2277 O O . ARG A 1 277 ? 4.579 -18.323 17.687 1.00 58.56 277 ARG A O 1
ATOM 2284 N N . TYR A 1 278 ? 3.803 -18.438 19.793 1.00 43.88 278 TYR A N 1
ATOM 2285 C CA . TYR A 1 278 ? 4.927 -19.216 20.300 1.00 43.88 278 TYR A CA 1
ATOM 2286 C C . TYR A 1 278 ? 4.823 -20.593 19.646 1.00 43.88 278 TYR A C 1
ATOM 2288 O O . TYR A 1 278 ? 3.908 -21.360 19.943 1.00 43.88 278 TYR A O 1
ATOM 2296 N N . PHE A 1 279 ? 5.717 -20.874 18.699 1.00 42.88 279 PHE A N 1
ATOM 2297 C CA . PHE A 1 279 ? 5.938 -22.228 18.222 1.00 42.88 279 PHE A CA 1
ATOM 2298 C C . PHE A 1 279 ? 6.486 -23.018 19.412 1.00 42.88 279 PHE A C 1
ATOM 2300 O O . PHE A 1 279 ? 7.682 -23.021 19.683 1.00 42.88 279 PHE A O 1
ATOM 2307 N N . MET A 1 280 ? 5.591 -23.654 20.161 1.00 38.53 280 MET A N 1
ATOM 2308 C CA . MET A 1 280 ? 5.940 -24.821 20.957 1.00 38.53 280 MET A CA 1
ATOM 2309 C C . MET A 1 280 ? 6.122 -25.957 19.948 1.00 38.53 280 MET A C 1
ATOM 2311 O O . MET A 1 280 ? 5.213 -26.755 19.724 1.00 38.53 280 MET A O 1
ATOM 2315 N N . GLU A 1 281 ? 7.259 -25.968 19.246 1.00 41.72 281 GLU A N 1
ATOM 2316 C CA . GLU A 1 281 ? 7.704 -27.190 18.585 1.00 41.72 281 GLU A CA 1
ATOM 2317 C C . GLU A 1 281 ? 7.986 -28.191 19.699 1.00 41.72 281 GLU A C 1
ATOM 2319 O O . GLU A 1 281 ? 8.908 -28.031 20.499 1.00 41.72 281 GLU A O 1
ATOM 2324 N N . ASN A 1 282 ? 7.083 -29.162 19.803 1.00 37.00 282 ASN A N 1
ATOM 2325 C CA . ASN A 1 282 ? 7.145 -30.245 20.759 1.00 37.00 282 ASN A CA 1
ATOM 2326 C C . ASN A 1 282 ? 8.521 -30.910 20.697 1.00 37.00 282 ASN A C 1
ATOM 2328 O O . ASN A 1 282 ? 8.888 -31.505 19.685 1.00 37.00 282 ASN A O 1
ATOM 2332 N N . GLN A 1 283 ? 9.226 -30.869 21.825 1.00 36.91 283 GLN A N 1
ATOM 2333 C CA . GLN A 1 283 ? 10.004 -32.021 22.241 1.00 36.91 283 GLN A CA 1
ATOM 2334 C C . GLN A 1 283 ? 9.039 -33.205 22.342 1.00 36.91 283 GLN A C 1
ATOM 2336 O O . GLN A 1 283 ? 8.175 -33.204 23.215 1.00 36.91 283 GLN A O 1
ATOM 2341 N N . ASN A 1 284 ? 9.146 -34.143 21.408 1.00 40.88 284 ASN A N 1
ATOM 2342 C CA . ASN A 1 284 ? 8.723 -35.536 21.536 1.00 40.88 284 ASN A CA 1
ATOM 2343 C C . ASN A 1 284 ? 9.590 -36.372 20.597 1.00 40.88 284 ASN A C 1
ATOM 2345 O O . ASN A 1 284 ? 9.583 -36.067 19.383 1.00 40.88 284 ASN A O 1
#

pLDDT: mean 81.71, std 17.95, range [29.0, 98.38]

Sequence (284 aa):
MKILVIGGCHSYGYGIAAGQGFVQRIVNRLEKEYGMVKVDYYTPFKMAKTVLLLNELKEKTRNYDLILLQLGHFELLQADSFKSLIASKNRDFNQRVYGTYDQEIELQNKPTDLTQFLTQGFDQVSSKRENRFTSGLKKMRGKSIDLLKFSILKTLNLFMELPRIQFVRINLTLILDSLYQVRDKVLLLTPFPIRERTSNFLRKEGQKIFLEEGLKRGFNVIDSFEIISGNKENCFLEDGCHLNARGHRAIFKEIMENFDFYETENTNLLNVRKIFRYFMENQN

Foldseek 3Di:
DEEEEAEEPLQLPFQAAPCLRLNSVVLVVCCVVPNDYHYQALYPAALVVLLVLLVVCLVVLVVHLAYEYYYLLQLLDPPDDLVVQADLPDPPPPCPVCPVCSVVSVPDNGGDDSVVRNVPRNVVLVVVVPPPDDDPVVVVVVVVVLVVSLVVVVVVCVVDPTSSLVSLLVSVLSNCVSCLVVLQRYEYEQHAAFPRRSSNVSSVSSLVSSCVNSVVSPHNYDDLNVQCVVPQVQQDDPNRSHGYSVSSVSSSVCQVVQWDWDADPPPSRTGIDGDPDPPPPDPD